Protein AF-A0A7T5R6E7-F1 (afdb_monomer_lite)

Sequence (237 aa):
MRTRTHRRRFGFSDPSAIMGFVENMILVVVVFLFAGAIAIPQVNPPPRDGIEKRQTTEPTPFYIEMRWADQLPHDLDLYITCYSLVNMQRTDPTVVFYNRKSSRWLNLLHDATGYPRSQRNVEEARVNSSVRTVPKNTVCLINTHIWSRHGGPLPVKGTVLAIANKDSPRQKTIVNLEFTIGQVGEECSLAQIVWDEKSDVLFDSVETYPNLPTQRIATVGAADNPPTCTPTKGCAS

pLDDT: mean 76.81, std 19.46, range [25.62, 97.44]

Secondary structure (DSSP, 8-state):
--------------HHHHHHHHHHHHHHHHHHHHHHHHHHHHHSPPP--------------EEEEEEE-TT---EEEEEEEEEEEETTEEEEEEEEBTTB-EETTEEEEE----TTT-SS-EEEEEE-TT-S-PPTTEEEEEEEEEEE-TT--SSEEEEEEEEESTTSTT-EEEEEEEEEE-STT-EEEEEEEEB-TTS-B-GGG-EETTSSPP---S-TTS-S-----PPP-----

Foldseek 3Di:
DDDDDDDDDPDPPDVVVVVVVVVVVVVVVVVVVVVCVVCCCVVPNPDPPPPPVPPLLQQQKKKKKKFFDFQQQWFKKKKKWKFAADVNDTHDIFIDIPVRQDGDFKGWDDGDNGPPVDRGGMTMMIGDRVDNADAAFMKMWIKMFTQDRVPGDPWTKMWMWIWTNPPDPPIDTLDTDIFIFGDHPAMAGAWMWTAHRVRDTDSVPIDGPPPDDGDDDPCPDDDDDHGDRDDDDDDDD

Radius of gyration: 35.22 Å; chains: 1; bounding box: 114×71×81 Å

Structure (mmCIF, N/CA/C/O backbone):
data_AF-A0A7T5R6E7-F1
#
_entry.id   AF-A0A7T5R6E7-F1
#
loop_
_atom_site.group_PDB
_atom_site.id
_atom_site.type_symbol
_atom_site.label_atom_id
_atom_site.label_alt_id
_atom_site.label_comp_id
_atom_site.label_asym_id
_atom_site.label_entity_id
_atom_site.label_seq_id
_atom_site.pdbx_PDB_ins_code
_atom_site.Cartn_x
_atom_site.Cartn_y
_atom_site.Cartn_z
_atom_site.occupancy
_atom_site.B_iso_or_equiv
_atom_site.auth_seq_id
_atom_site.auth_comp_id
_atom_site.auth_asym_id
_atom_site.auth_atom_id
_atom_site.pdbx_PDB_model_num
ATOM 1 N N . MET A 1 1 ? -94.275 51.326 52.547 1.00 43.16 1 MET A N 1
ATOM 2 C CA . MET A 1 1 ? -94.092 50.062 51.801 1.00 43.16 1 MET A CA 1
ATOM 3 C C . MET A 1 1 ? -92.727 50.111 51.122 1.00 43.16 1 MET A C 1
ATOM 5 O O . MET A 1 1 ? -92.543 51.037 50.353 1.00 43.16 1 MET A O 1
ATOM 9 N N . ARG A 1 2 ? -91.834 49.137 51.408 1.00 44.50 2 ARG A N 1
ATOM 10 C CA . ARG A 1 2 ? -90.575 48.804 50.681 1.00 44.50 2 ARG A CA 1
ATOM 11 C C . ARG A 1 2 ? -89.483 49.902 50.652 1.00 44.50 2 ARG A C 1
ATOM 13 O O . ARG A 1 2 ? -89.786 51.075 50.605 1.00 44.50 2 ARG A O 1
ATOM 20 N N . THR A 1 3 ? -88.181 49.641 50.741 1.00 45.88 3 THR A N 1
ATOM 21 C CA . THR A 1 3 ? -87.343 48.445 50.536 1.00 45.88 3 THR A CA 1
ATOM 22 C C . THR A 1 3 ? -86.018 48.687 51.270 1.00 45.88 3 THR A C 1
ATOM 24 O O . THR A 1 3 ? -85.365 49.693 51.004 1.00 45.88 3 THR A O 1
ATOM 27 N N . ARG A 1 4 ? -85.587 47.778 52.158 1.00 46.91 4 ARG A N 1
ATOM 28 C CA . ARG A 1 4 ? -84.219 47.780 52.703 1.00 46.91 4 ARG A CA 1
ATOM 29 C C . ARG A 1 4 ? -83.406 46.728 51.953 1.00 46.91 4 ARG A C 1
ATOM 31 O O . ARG A 1 4 ? -83.640 45.531 52.084 1.00 46.91 4 ARG A O 1
ATOM 38 N N . THR A 1 5 ? -82.502 47.202 51.111 1.00 50.72 5 THR A N 1
ATOM 39 C CA . THR A 1 5 ? -81.603 46.419 50.265 1.00 50.72 5 THR A CA 1
ATOM 40 C C . THR A 1 5 ? -80.537 45.750 51.134 1.00 50.72 5 THR A C 1
ATOM 42 O O . THR A 1 5 ? -79.636 46.414 51.642 1.00 50.72 5 THR A O 1
ATOM 45 N N . HIS A 1 6 ? -80.612 44.430 51.308 1.00 48.16 6 HIS A N 1
ATOM 46 C CA . HIS A 1 6 ? -79.510 43.658 51.885 1.00 48.16 6 HIS A CA 1
ATOM 47 C C . HIS A 1 6 ? -78.425 43.456 50.818 1.00 48.16 6 HIS A C 1
ATOM 49 O O . HIS A 1 6 ? -78.512 42.557 49.983 1.00 48.16 6 HIS A O 1
ATOM 55 N N . ARG A 1 7 ? -77.375 44.286 50.847 1.00 50.97 7 ARG A N 1
ATOM 56 C CA . ARG A 1 7 ? -76.097 43.959 50.196 1.00 50.97 7 ARG A CA 1
ATOM 57 C C . ARG A 1 7 ? -75.446 42.815 50.977 1.00 50.97 7 ARG A C 1
ATOM 59 O O . ARG A 1 7 ? -74.954 43.036 52.081 1.00 50.97 7 ARG A O 1
ATOM 66 N N . ARG A 1 8 ? -75.407 41.609 50.405 1.00 50.12 8 ARG A N 1
ATOM 67 C CA . ARG A 1 8 ? -74.469 40.568 50.850 1.00 50.12 8 ARG A CA 1
ATOM 68 C C . ARG A 1 8 ? -73.069 40.977 50.389 1.00 50.12 8 ARG A C 1
ATOM 70 O O . ARG A 1 8 ? -72.795 40.995 49.194 1.00 50.12 8 ARG A O 1
ATOM 77 N N . ARG A 1 9 ? -72.200 41.344 51.333 1.00 50.09 9 ARG A N 1
ATOM 78 C CA . ARG A 1 9 ? -70.752 41.348 51.102 1.00 50.09 9 ARG A CA 1
ATOM 79 C C . ARG A 1 9 ? -70.304 39.887 51.118 1.00 50.09 9 ARG A C 1
ATOM 81 O O . ARG A 1 9 ? -70.456 39.229 52.142 1.00 50.09 9 ARG A O 1
ATOM 88 N N . PHE A 1 10 ? -69.785 39.388 50.001 1.00 49.41 10 PHE A N 1
ATOM 89 C CA . PHE A 1 10 ? -68.977 38.172 49.996 1.00 49.41 10 PHE A CA 1
ATOM 90 C C . PHE A 1 10 ? -67.653 38.507 50.686 1.00 49.41 10 PHE A C 1
ATOM 92 O O . PHE A 1 10 ? -66.760 39.097 50.084 1.00 49.41 10 PHE A O 1
ATOM 99 N N . GLY A 1 11 ? -67.571 38.219 51.984 1.00 46.34 11 GLY A N 1
ATOM 100 C CA . GLY A 1 11 ? -66.301 38.166 52.690 1.00 46.34 11 GLY A CA 1
ATOM 101 C C . GLY A 1 11 ? -65.649 36.825 52.387 1.00 46.34 11 GLY A C 1
ATOM 102 O O . GLY A 1 11 ? -66.149 35.794 52.826 1.00 46.34 11 GLY A O 1
ATOM 103 N N . PHE A 1 12 ? -64.549 36.832 51.636 1.00 57.12 12 PHE A N 1
ATOM 104 C CA . PHE A 1 12 ? -63.561 35.760 51.716 1.00 57.12 12 PHE A CA 1
ATOM 105 C C . PHE A 1 12 ? -62.926 35.855 53.106 1.00 57.12 12 PHE A C 1
ATOM 107 O O . PHE A 1 12 ? -61.991 36.622 53.315 1.00 57.12 12 PHE A O 1
ATOM 114 N N . SER A 1 13 ? -63.499 35.162 54.084 1.00 57.16 13 SER A N 1
ATOM 115 C CA . SER A 1 13 ? -63.010 35.160 55.464 1.00 57.16 13 SER A CA 1
ATOM 116 C C . SER A 1 13 ? -62.873 33.737 55.983 1.00 57.16 13 SER A C 1
ATOM 118 O O . SER A 1 13 ? -63.359 33.428 57.067 1.00 57.16 13 SER A O 1
ATOM 120 N N . ASP A 1 14 ? -62.235 32.871 55.199 1.00 58.28 14 ASP A N 1
ATOM 121 C CA . ASP A 1 14 ? -61.739 31.602 55.717 1.00 58.28 14 ASP A CA 1
ATOM 122 C C . ASP A 1 14 ? -60.224 31.522 55.461 1.00 58.28 14 ASP A C 1
ATOM 124 O O . ASP A 1 14 ? -59.797 31.263 54.330 1.00 58.28 14 ASP A O 1
ATOM 128 N N . PRO A 1 15 ? -59.386 31.828 56.472 1.00 59.12 15 PRO A N 1
ATOM 129 C CA . PRO A 1 15 ? -57.926 31.802 56.354 1.00 59.12 15 PRO A CA 1
ATOM 130 C C . PRO A 1 15 ? -57.399 30.444 55.876 1.00 59.12 15 PRO A C 1
ATOM 132 O O . PRO A 1 15 ? -56.375 30.382 55.201 1.00 59.12 15 PRO A O 1
ATOM 135 N N . SER A 1 16 ? -58.134 29.371 56.178 1.00 60.78 16 SER A N 1
ATOM 136 C CA . SER A 1 16 ? -57.842 27.997 55.767 1.00 60.78 16 SER A CA 1
ATOM 137 C C . SER A 1 16 ? -57.928 27.799 54.245 1.00 60.78 16 SER A C 1
ATOM 139 O O . SER A 1 16 ? -57.069 27.148 53.656 1.00 60.78 16 SER A O 1
ATOM 141 N N . ALA A 1 17 ? -58.905 28.428 53.583 1.00 58.66 17 ALA A N 1
ATOM 142 C CA . ALA A 1 17 ? -59.080 28.357 52.133 1.00 58.66 17 ALA A CA 1
ATOM 143 C C . ALA A 1 17 ? -57.999 29.151 51.382 1.00 58.66 17 ALA A C 1
ATOM 145 O O . ALA A 1 17 ? -57.539 28.732 50.320 1.00 58.66 17 ALA A O 1
ATOM 146 N N . ILE A 1 18 ? -57.561 30.279 51.952 1.00 64.38 18 ILE A N 1
ATOM 147 C CA . ILE A 1 18 ? -56.435 31.060 51.421 1.00 64.38 18 ILE A CA 1
ATOM 148 C C . ILE A 1 18 ? -55.136 30.263 51.578 1.00 64.38 18 ILE A C 1
ATOM 150 O O . ILE A 1 18 ? -54.355 30.180 50.634 1.00 64.38 18 ILE A O 1
ATOM 154 N N . MET A 1 19 ? -54.932 29.628 52.735 1.00 65.75 19 MET A N 1
ATOM 155 C CA . MET A 1 19 ? -53.746 28.816 53.009 1.00 65.75 19 MET A CA 1
ATOM 156 C C . MET A 1 19 ? -53.669 27.595 52.077 1.00 65.75 19 MET A C 1
ATOM 158 O O . MET A 1 19 ? -52.642 27.402 51.435 1.00 65.75 19 MET A O 1
ATOM 162 N N . GLY A 1 20 ? -54.774 26.871 51.866 1.00 68.88 20 GLY A N 1
ATOM 163 C CA . GLY A 1 20 ? -54.820 25.744 50.923 1.00 68.88 20 GLY A CA 1
ATOM 164 C C . GLY A 1 20 ? -54.648 26.146 49.449 1.00 68.88 20 GLY A C 1
ATOM 165 O O . GLY A 1 20 ? -54.076 25.395 48.658 1.00 68.88 20 GLY A O 1
ATOM 166 N N . PHE A 1 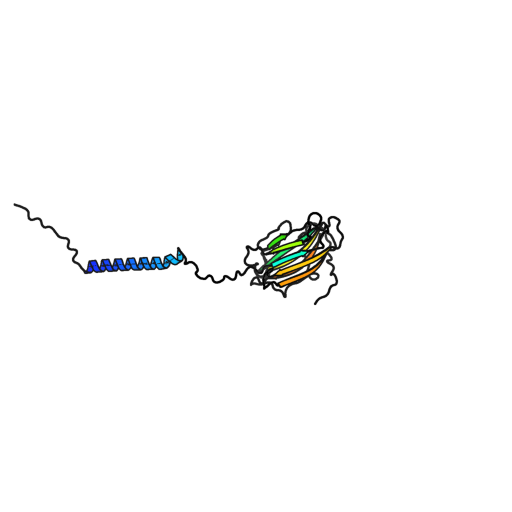21 ? -55.096 27.341 49.049 1.00 74.00 21 PHE A N 1
ATOM 167 C CA . PHE A 1 21 ? -54.818 27.869 47.708 1.00 74.00 21 PHE A CA 1
ATOM 168 C C . PHE A 1 21 ? -53.331 28.201 47.529 1.00 74.00 21 PHE A C 1
ATOM 170 O O . PHE A 1 21 ? -52.739 27.856 46.506 1.00 74.00 21 PHE A O 1
ATOM 177 N N . VAL A 1 22 ? -52.714 28.829 48.534 1.00 71.44 22 VAL A N 1
ATOM 178 C CA . VAL A 1 22 ? -51.286 29.172 48.521 1.00 71.44 22 VAL A CA 1
ATOM 179 C C . VAL A 1 22 ? -50.416 27.913 48.518 1.00 71.44 22 VAL A C 1
ATOM 181 O O . VAL A 1 22 ? -49.486 27.835 47.721 1.00 71.44 22 VAL A O 1
ATOM 184 N N . GLU A 1 23 ? -50.742 26.900 49.322 1.00 72.12 23 GLU A N 1
ATOM 185 C CA . GLU A 1 23 ? -50.028 25.613 49.344 1.00 72.12 23 GLU A CA 1
ATOM 186 C C . GLU A 1 23 ? -50.090 24.891 47.993 1.00 72.12 23 GLU A C 1
ATOM 188 O O . GLU A 1 23 ? -49.062 24.441 47.485 1.00 72.12 23 GLU A O 1
ATOM 193 N N . ASN A 1 24 ? -51.266 24.850 47.358 1.00 74.19 24 ASN A N 1
ATOM 194 C CA . ASN A 1 24 ? -51.416 24.262 46.025 1.00 74.19 24 ASN A CA 1
ATOM 195 C C . ASN A 1 24 ? -50.629 25.034 44.958 1.00 74.19 24 ASN A C 1
ATOM 197 O O . ASN A 1 24 ? -50.015 24.423 44.085 1.00 74.19 24 ASN A O 1
ATOM 201 N N . MET A 1 25 ? -50.602 26.367 45.032 1.00 76.50 25 MET A N 1
ATOM 202 C CA . MET A 1 25 ? -49.814 27.183 44.105 1.00 76.50 25 MET A CA 1
ATOM 203 C C . MET A 1 25 ? -48.312 26.970 44.296 1.00 76.50 25 MET A C 1
ATOM 205 O O . MET A 1 25 ? -47.593 26.817 43.311 1.00 76.50 25 MET A O 1
ATOM 209 N N . ILE A 1 26 ? -47.839 26.884 45.542 1.00 79.44 26 ILE A N 1
ATOM 210 C CA . ILE A 1 26 ? -46.437 26.567 45.841 1.00 79.44 26 ILE A CA 1
ATOM 211 C C . ILE A 1 26 ? -46.084 25.183 45.293 1.00 79.44 26 ILE A C 1
ATOM 213 O O . ILE A 1 26 ? -45.059 25.042 44.630 1.00 79.44 26 ILE A O 1
ATOM 217 N N . LEU A 1 27 ? -46.943 24.181 45.493 1.00 81.62 27 LEU A N 1
ATOM 218 C CA . LEU A 1 27 ? -46.707 22.829 44.990 1.00 81.62 27 LEU A CA 1
ATOM 219 C C . LEU A 1 27 ? -46.612 22.798 43.458 1.00 81.62 27 LEU A C 1
ATOM 221 O O . LEU A 1 27 ? -45.679 22.210 42.914 1.00 81.62 27 LEU A O 1
ATOM 225 N N . VAL A 1 28 ? -47.526 23.474 42.756 1.00 81.94 28 VAL A N 1
ATOM 226 C CA . VAL A 1 28 ? -47.507 23.565 41.287 1.00 81.94 28 VAL A CA 1
ATOM 227 C C . VAL A 1 28 ? -46.243 24.266 40.790 1.00 81.94 28 VAL A C 1
ATOM 229 O O . VAL A 1 28 ? -45.613 23.784 39.850 1.00 81.94 28 VAL A O 1
ATOM 232 N N . VAL A 1 29 ? -45.833 25.364 41.433 1.00 82.81 29 VAL A N 1
ATOM 233 C CA . VAL A 1 29 ? -44.604 26.090 41.077 1.00 82.81 29 VAL A CA 1
ATOM 234 C C . VAL A 1 29 ? -43.370 25.219 41.303 1.00 82.81 29 VAL A C 1
ATOM 236 O O . VAL A 1 29 ? -42.507 25.155 40.431 1.00 82.81 29 VAL A O 1
ATOM 239 N N . VAL A 1 30 ? -43.296 24.501 42.426 1.00 84.69 30 VAL A N 1
ATOM 240 C CA . VAL A 1 30 ? -42.189 23.582 42.724 1.00 84.69 30 VAL A CA 1
ATOM 241 C C . VAL A 1 30 ? -42.119 22.474 41.675 1.00 84.69 30 VAL A C 1
ATOM 243 O O . VAL A 1 30 ? -41.052 22.245 41.113 1.00 84.69 30 VAL A O 1
ATOM 246 N N . VAL A 1 31 ? -43.244 21.840 41.333 1.00 82.31 31 VAL A N 1
ATOM 247 C CA . VAL A 1 31 ? -43.290 20.803 40.289 1.00 82.31 31 VAL A CA 1
ATOM 248 C C . VAL A 1 31 ? -42.847 21.355 38.930 1.00 82.31 31 VAL A C 1
ATOM 250 O O . VAL A 1 31 ? -42.069 20.700 38.238 1.00 82.31 31 VAL A O 1
ATOM 253 N N . PHE A 1 32 ? -43.266 22.569 38.563 1.00 79.50 32 PHE A N 1
ATOM 254 C CA . PHE A 1 32 ? -42.827 23.217 37.323 1.00 79.50 32 PHE A CA 1
ATOM 255 C C . PHE A 1 32 ? -41.324 23.520 37.309 1.00 79.50 32 PHE A C 1
ATOM 257 O O . PHE A 1 32 ? -40.663 23.283 36.298 1.00 79.50 32 PHE A O 1
ATOM 264 N N . LEU A 1 33 ? -40.767 24.002 38.424 1.00 80.19 33 LEU A N 1
ATOM 265 C CA . LEU A 1 33 ? -39.332 24.264 38.555 1.00 80.19 33 LEU A CA 1
ATOM 266 C C . LEU A 1 33 ? -38.512 22.970 38.487 1.00 80.19 33 LEU A C 1
ATOM 268 O O . LEU A 1 33 ? -37.492 22.936 37.800 1.00 80.19 33 LEU A O 1
ATOM 272 N N . PHE A 1 34 ? -38.977 21.891 39.126 1.00 79.44 34 PHE A N 1
ATOM 273 C CA . PHE A 1 34 ? -38.340 20.574 39.038 1.00 79.44 34 PHE A CA 1
ATOM 274 C C . PHE A 1 34 ? -38.412 19.993 37.622 1.00 79.44 34 PHE A C 1
ATOM 276 O O . PHE A 1 34 ? -37.399 19.524 37.104 1.00 79.44 34 PHE A O 1
ATOM 283 N N . ALA A 1 35 ? -39.570 20.067 36.961 1.00 75.12 35 ALA A N 1
ATOM 284 C CA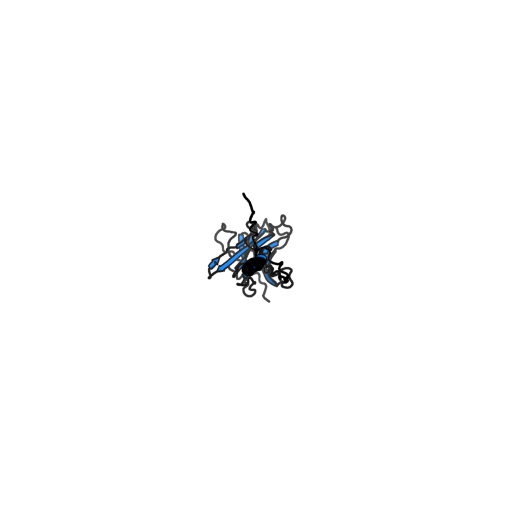 . ALA A 1 35 ? -39.724 19.609 35.582 1.00 75.12 35 ALA A CA 1
ATOM 285 C C . ALA A 1 35 ? -38.819 20.397 34.621 1.00 75.12 35 ALA A C 1
ATOM 287 O O . ALA A 1 35 ? -38.160 19.802 33.769 1.00 75.12 35 ALA A O 1
ATOM 288 N N . GLY A 1 36 ? -38.718 21.718 34.801 1.00 70.81 36 GLY A N 1
ATOM 289 C CA . GLY A 1 36 ? -37.795 22.569 34.052 1.00 70.81 36 GLY A CA 1
ATOM 290 C C . GLY A 1 36 ? -36.331 22.199 34.294 1.00 70.81 36 GLY A C 1
ATOM 291 O O . GLY A 1 36 ? -35.587 22.006 33.337 1.00 70.81 36 GLY A O 1
ATOM 292 N N . ALA A 1 37 ? -35.920 22.021 35.551 1.00 71.69 37 ALA A N 1
ATOM 293 C CA . ALA A 1 37 ? -34.549 21.642 35.898 1.00 71.69 37 ALA A CA 1
ATOM 294 C C . ALA A 1 37 ? -34.131 20.283 35.305 1.00 71.69 37 ALA A C 1
ATOM 296 O O . ALA A 1 37 ? -32.974 20.112 34.928 1.00 71.69 37 ALA A O 1
ATOM 297 N N . ILE A 1 38 ? -35.067 19.335 35.180 1.00 72.56 38 ILE A N 1
ATOM 298 C CA . ILE A 1 38 ? -34.826 18.025 34.555 1.00 72.56 38 ILE A CA 1
ATOM 299 C C . ILE A 1 38 ? -34.834 18.123 33.020 1.00 72.56 38 ILE A C 1
ATOM 301 O O . ILE A 1 38 ? -34.050 17.444 32.356 1.00 72.56 38 ILE A O 1
ATOM 305 N N . ALA A 1 39 ? -35.695 18.964 32.441 1.00 67.44 39 ALA A N 1
ATOM 306 C CA . ALA A 1 39 ? -35.845 19.092 30.992 1.00 67.44 39 ALA A CA 1
ATOM 307 C C . ALA A 1 39 ? -34.756 19.960 30.334 1.00 67.44 39 ALA A C 1
ATOM 309 O O . ALA A 1 39 ? -34.336 19.664 29.215 1.00 67.44 39 ALA A O 1
ATOM 310 N N . ILE A 1 40 ? -34.266 21.009 31.008 1.00 63.88 40 ILE A N 1
ATOM 311 C CA . ILE A 1 40 ? -33.276 21.949 30.451 1.00 63.88 40 ILE A CA 1
ATOM 312 C C . ILE 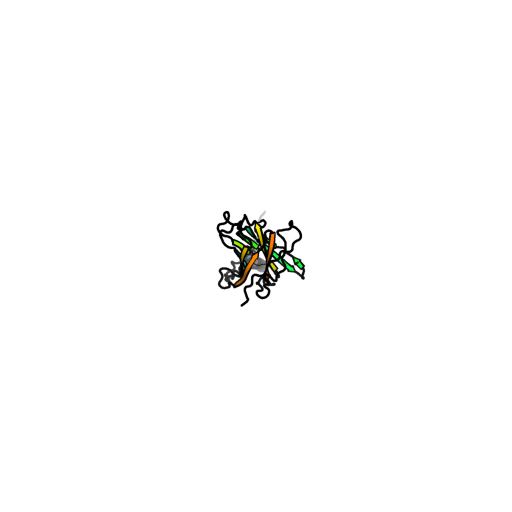A 1 40 ? -31.998 21.236 29.962 1.00 63.88 40 ILE A C 1
ATOM 314 O O . ILE A 1 40 ? -31.621 21.482 28.818 1.00 63.88 40 ILE A O 1
ATOM 318 N N . PRO A 1 41 ? -31.371 20.304 30.709 1.00 61.28 41 PRO A N 1
ATOM 319 C CA . PRO A 1 41 ? -30.191 19.576 30.233 1.00 61.28 41 PRO A CA 1
ATOM 320 C C . PRO A 1 41 ? -30.448 18.674 29.017 1.00 61.28 41 PRO A C 1
ATOM 322 O O . PRO A 1 41 ? -29.496 18.266 28.356 1.00 61.28 41 PRO A O 1
ATOM 325 N N . GLN A 1 42 ? -31.709 18.323 28.733 1.00 64.06 42 GLN A N 1
ATOM 326 C CA . GLN A 1 42 ? -32.073 17.493 27.580 1.00 64.06 42 GLN A CA 1
ATOM 327 C C . GLN A 1 42 ? -32.395 18.321 26.335 1.00 64.06 42 GLN A C 1
ATOM 329 O O . GLN A 1 42 ? -32.088 17.895 25.225 1.00 64.06 42 GLN A O 1
ATOM 334 N N . VAL A 1 43 ? -32.993 19.502 26.514 1.00 65.62 43 VAL A N 1
ATOM 335 C CA . VAL A 1 43 ? -33.359 20.405 25.410 1.00 65.62 43 VAL A CA 1
ATOM 336 C C . VAL A 1 43 ? -32.193 21.319 25.022 1.00 65.62 43 VAL A C 1
ATOM 338 O O . VAL A 1 43 ? -32.017 21.629 23.847 1.00 65.62 43 VAL A O 1
ATOM 341 N N . ASN A 1 44 ? -31.377 21.724 25.996 1.00 49.59 44 ASN A N 1
ATOM 342 C CA . ASN A 1 44 ? -30.175 22.524 25.800 1.00 49.59 44 ASN A CA 1
ATOM 343 C C . ASN A 1 44 ? -29.049 21.937 26.664 1.00 49.59 44 ASN A C 1
ATOM 345 O O . ASN A 1 44 ? -28.798 22.434 27.768 1.00 49.59 44 ASN A O 1
ATOM 349 N N . PRO A 1 45 ? -28.419 20.830 26.222 1.00 56.69 45 PRO A N 1
ATOM 350 C CA . PRO A 1 45 ? -27.305 20.257 26.958 1.00 56.69 45 PRO A CA 1
ATOM 351 C C . PRO A 1 45 ? -26.264 21.357 27.189 1.00 56.69 45 PRO A C 1
ATOM 353 O O . PRO A 1 45 ? -25.953 22.087 26.242 1.00 56.69 45 PRO A O 1
ATOM 356 N N . PRO A 1 46 ? -25.745 21.516 28.422 1.00 50.25 46 PRO A N 1
ATOM 357 C CA . PRO A 1 46 ? -24.725 22.517 28.681 1.00 50.25 46 PRO A CA 1
ATOM 358 C C . PRO A 1 46 ? -23.587 22.323 27.671 1.00 50.25 46 PRO A C 1
ATOM 360 O O . PRO A 1 46 ? -23.274 21.168 27.331 1.00 50.25 46 PRO A O 1
ATOM 363 N N . PRO A 1 47 ? -22.968 23.412 27.172 1.00 50.16 47 PRO A N 1
ATOM 364 C CA . PRO A 1 47 ? -21.713 23.295 26.454 1.00 50.16 47 PRO A CA 1
ATOM 365 C C . PRO A 1 47 ? -20.827 22.388 27.294 1.00 50.16 47 PRO A C 1
ATOM 367 O O . PRO A 1 47 ? -20.713 22.572 28.506 1.00 50.16 47 PRO A O 1
ATOM 370 N N . ARG A 1 48 ? -20.296 21.323 26.691 1.00 51.28 48 ARG A N 1
ATOM 371 C CA . ARG A 1 48 ? -19.341 20.479 27.395 1.00 51.28 48 ARG A CA 1
ATOM 372 C C . ARG A 1 48 ? -18.128 21.361 27.676 1.00 51.28 48 ARG A C 1
ATOM 374 O O . ARG A 1 48 ? -17.223 21.416 26.853 1.00 51.28 48 ARG A O 1
ATOM 381 N N . ASP A 1 49 ? -18.088 21.992 28.846 1.00 48.03 49 ASP A N 1
ATOM 382 C CA . ASP A 1 49 ? -16.929 22.705 29.401 1.00 48.03 49 ASP A CA 1
ATOM 383 C C . ASP A 1 49 ? -15.863 21.710 29.888 1.00 48.03 49 ASP A C 1
ATOM 385 O O . ASP A 1 49 ? -15.187 21.870 30.898 1.00 48.03 49 ASP A O 1
ATOM 389 N N . GLY A 1 50 ? -15.715 20.644 29.114 1.00 41.22 50 GLY A N 1
ATOM 390 C CA . GLY A 1 50 ? -14.542 19.826 29.009 1.00 41.22 50 GLY A CA 1
ATOM 391 C C . GLY A 1 50 ? -14.118 19.918 27.556 1.00 41.22 50 GLY A C 1
ATOM 392 O O . GLY A 1 50 ? -14.362 19.001 26.771 1.00 41.22 50 GLY A O 1
ATOM 393 N N . ILE A 1 51 ? -13.358 20.964 27.228 1.00 41.38 51 ILE A N 1
ATOM 394 C CA . ILE A 1 51 ? -12.167 20.740 26.410 1.00 41.38 51 ILE A CA 1
ATOM 395 C C . ILE A 1 51 ? -11.241 19.870 27.279 1.00 41.38 51 ILE A C 1
ATOM 397 O O . ILE A 1 51 ? -10.151 20.264 27.684 1.00 41.38 51 ILE A O 1
ATOM 401 N N . GLU A 1 52 ? -11.658 18.626 27.549 1.00 40.97 52 GLU A N 1
ATOM 402 C CA . GLU A 1 52 ? -10.713 17.550 27.382 1.00 40.97 52 GLU A CA 1
ATOM 403 C C . GLU A 1 52 ? -10.120 17.852 26.018 1.00 40.97 52 GLU A C 1
ATOM 405 O O . GLU A 1 52 ? -10.846 17.982 25.023 1.00 40.97 52 GLU A O 1
ATOM 410 N N . LYS A 1 53 ? -8.804 18.044 25.970 1.00 38.25 53 LYS A N 1
ATOM 411 C CA . LYS A 1 53 ? -8.078 17.681 24.771 1.00 38.25 53 LYS A CA 1
ATOM 412 C C . LYS A 1 53 ? -8.599 16.286 24.448 1.00 38.25 53 LYS A C 1
ATOM 414 O O . LYS A 1 53 ? -8.117 15.310 25.016 1.00 38.25 53 LYS A O 1
ATOM 419 N N . ARG A 1 54 ? -9.620 16.191 23.587 1.00 33.66 54 ARG A N 1
ATOM 420 C CA . ARG A 1 54 ? -9.827 15.031 22.752 1.00 33.66 54 ARG A CA 1
ATOM 421 C C . ARG A 1 54 ? -8.466 14.937 22.113 1.00 33.66 54 ARG A C 1
ATOM 423 O O . ARG A 1 54 ? -8.152 15.716 21.218 1.00 33.66 54 ARG A O 1
ATOM 430 N N . GLN A 1 55 ? -7.617 14.080 22.673 1.00 37.12 55 GLN A N 1
ATOM 431 C CA . GLN A 1 55 ? -6.605 13.444 21.878 1.00 37.12 55 GLN A CA 1
ATOM 432 C C . GLN A 1 55 ? -7.433 12.935 20.719 1.00 37.12 55 GLN A C 1
ATOM 434 O O . GLN A 1 55 ? -8.295 12.072 20.886 1.00 37.12 55 GLN A O 1
ATOM 439 N N . THR A 1 56 ? -7.329 13.638 19.600 1.00 33.53 56 THR A N 1
ATOM 440 C CA . THR A 1 56 ? -7.723 13.130 18.314 1.00 33.53 56 THR A CA 1
ATOM 441 C C . THR A 1 56 ? -6.952 11.828 18.251 1.00 33.53 56 THR A C 1
ATOM 443 O O . THR A 1 56 ? -5.752 11.807 17.998 1.00 33.53 56 THR A O 1
ATOM 446 N N . THR A 1 57 ? -7.600 10.734 18.642 1.00 41.06 57 THR A N 1
ATOM 447 C CA . THR A 1 57 ? -7.181 9.411 18.232 1.00 41.06 57 THR A CA 1
ATOM 448 C C . THR A 1 57 ? -7.506 9.425 16.751 1.00 41.06 57 THR A C 1
ATOM 450 O O . THR A 1 57 ? -8.600 9.061 16.323 1.00 41.06 57 THR A O 1
ATOM 453 N N . GLU A 1 58 ? -6.625 10.074 15.991 1.00 45.09 58 GLU A N 1
ATOM 454 C CA . GLU A 1 58 ? -6.579 9.915 14.555 1.00 45.09 58 GLU A CA 1
ATOM 455 C C . GLU A 1 58 ? -6.422 8.408 14.329 1.00 45.09 58 GLU A C 1
ATOM 457 O O . GLU A 1 58 ? -5.708 7.760 15.109 1.00 45.09 58 GLU A O 1
ATOM 462 N N . PRO A 1 59 ? -7.133 7.821 13.350 1.00 48.41 59 PRO A N 1
ATOM 463 C CA . PRO A 1 59 ? -6.891 6.420 13.001 1.00 48.41 59 PRO A CA 1
ATOM 464 C C . PRO A 1 59 ? -5.390 6.260 12.816 1.00 48.41 59 PRO A C 1
ATOM 466 O O . PRO A 1 59 ? -4.827 7.173 12.224 1.00 48.41 59 PRO A O 1
ATOM 469 N N . THR A 1 60 ? -4.756 5.170 13.266 1.00 55.34 60 THR A N 1
ATOM 470 C CA . THR A 1 60 ? -3.325 4.925 13.007 1.00 55.34 60 THR A CA 1
ATOM 471 C C . THR A 1 60 ? -3.059 5.208 11.524 1.00 55.34 60 THR A C 1
ATOM 473 O O . THR A 1 60 ? -3.492 4.406 10.690 1.00 55.34 60 THR A O 1
ATOM 476 N N . PRO A 1 61 ? -2.458 6.365 11.161 1.00 66.31 61 PRO A N 1
ATOM 477 C CA . PRO A 1 61 ? -2.376 6.817 9.783 1.00 66.31 61 PRO A CA 1
ATOM 478 C C . PRO A 1 61 ? -1.523 5.821 9.028 1.00 66.31 61 PRO A C 1
ATOM 480 O O . PRO A 1 61 ? -0.306 5.797 9.190 1.00 66.31 61 PRO A O 1
ATOM 483 N N . PHE A 1 62 ? -2.167 4.940 8.279 1.00 85.19 62 PHE A N 1
ATOM 484 C CA . PHE A 1 62 ? -1.476 3.923 7.523 1.00 85.19 62 PHE A CA 1
ATOM 485 C C . PHE A 1 62 ? -1.324 4.416 6.092 1.00 85.19 62 PHE A C 1
ATOM 487 O O . PHE A 1 62 ? -2.312 4.746 5.429 1.00 85.19 62 PHE A O 1
ATOM 494 N N . TYR A 1 63 ? -0.070 4.526 5.671 1.00 91.50 63 TYR A N 1
ATOM 495 C CA . TYR A 1 63 ? 0.353 5.043 4.381 1.00 91.50 63 TYR A CA 1
ATOM 496 C C . TYR A 1 63 ? 1.203 3.994 3.681 1.00 91.50 63 TYR A C 1
ATOM 498 O O . TYR A 1 63 ? 2.103 3.427 4.300 1.00 91.50 63 TYR A O 1
ATOM 506 N N . ILE A 1 64 ? 0.921 3.760 2.406 1.00 95.38 64 ILE A N 1
ATOM 507 C CA . ILE A 1 64 ? 1.700 2.894 1.531 1.00 95.38 64 ILE A CA 1
ATOM 508 C C . ILE A 1 64 ? 2.202 3.734 0.372 1.00 95.38 64 ILE A C 1
ATOM 510 O O . ILE A 1 64 ? 1.431 4.467 -0.244 1.00 95.38 64 ILE A O 1
ATOM 514 N N . GLU A 1 65 ? 3.473 3.563 0.058 1.00 96.31 65 GLU A N 1
ATOM 515 C CA . GLU A 1 65 ? 4.119 4.108 -1.122 1.00 96.31 65 GLU A CA 1
ATOM 516 C C . GLU A 1 65 ? 4.836 2.968 -1.834 1.00 96.31 65 GLU A C 1
ATOM 518 O O . GLU A 1 65 ? 5.634 2.249 -1.231 1.00 96.31 65 GLU A O 1
ATOM 523 N N . MET A 1 66 ? 4.545 2.786 -3.114 1.00 97.44 66 MET A N 1
ATOM 524 C CA . MET A 1 66 ? 5.284 1.880 -3.979 1.00 97.44 66 MET A CA 1
ATOM 525 C C . MET A 1 66 ? 5.992 2.710 -5.037 1.00 97.44 66 MET A C 1
ATOM 527 O O . MET A 1 66 ? 5.367 3.539 -5.686 1.00 97.44 66 MET A O 1
ATOM 531 N N . ARG A 1 67 ? 7.294 2.500 -5.218 1.00 96.94 67 ARG A N 1
ATOM 532 C CA . ARG A 1 67 ? 8.110 3.245 -6.183 1.00 96.94 67 ARG A CA 1
ATOM 533 C C . ARG A 1 67 ? 8.913 2.316 -7.064 1.00 96.94 67 ARG A C 1
ATOM 535 O O . ARG A 1 67 ? 9.364 1.264 -6.623 1.00 96.94 67 ARG A O 1
ATOM 542 N N . TRP A 1 68 ? 9.148 2.750 -8.291 1.00 96.00 68 TRP A N 1
ATOM 543 C CA . TRP A 1 68 ? 10.147 2.177 -9.187 1.00 96.00 68 TRP A CA 1
ATOM 544 C C . TRP A 1 68 ? 10.971 3.306 -9.799 1.00 96.00 68 TRP A C 1
ATOM 546 O O . TRP A 1 68 ? 10.701 4.485 -9.566 1.00 96.00 68 TRP A O 1
ATOM 556 N N . ALA A 1 69 ? 12.032 2.958 -10.529 1.00 94.25 69 ALA A N 1
ATOM 557 C CA . ALA A 1 69 ? 12.918 3.968 -11.094 1.00 94.25 69 ALA A CA 1
ATOM 558 C C . ALA A 1 69 ? 12.134 4.957 -11.972 1.00 94.25 69 ALA A C 1
ATOM 560 O O . ALA A 1 69 ? 11.407 4.550 -12.884 1.00 94.25 69 ALA A O 1
ATOM 561 N N . ASP A 1 70 ? 12.290 6.250 -11.681 1.00 91.38 70 ASP A N 1
ATOM 562 C CA . ASP A 1 70 ? 11.673 7.335 -12.442 1.00 91.38 70 ASP A CA 1
ATOM 563 C C . ASP A 1 70 ? 12.121 7.285 -13.913 1.00 91.38 70 ASP A C 1
ATOM 565 O O . ASP A 1 70 ? 13.152 6.700 -14.250 1.00 91.38 70 ASP A O 1
ATOM 569 N N . GLN A 1 71 ? 11.331 7.890 -14.804 1.00 88.56 71 GLN A N 1
ATOM 570 C CA . GLN A 1 71 ? 11.549 7.892 -16.263 1.00 88.56 71 GLN A CA 1
ATOM 571 C C . GLN A 1 71 ? 11.441 6.522 -16.949 1.00 88.56 71 GLN A C 1
ATOM 573 O O . GLN A 1 71 ? 11.475 6.450 -18.178 1.00 88.56 71 GLN A O 1
ATOM 578 N N . LEU A 1 72 ? 11.257 5.432 -16.200 1.00 93.12 72 LEU A N 1
ATOM 579 C CA . LEU A 1 72 ? 10.874 4.168 -16.806 1.00 93.12 72 LEU A CA 1
ATOM 580 C C . LEU A 1 72 ? 9.432 4.243 -17.325 1.00 93.12 72 LEU A C 1
ATOM 582 O O . LEU A 1 72 ? 8.565 4.805 -16.650 1.00 93.12 72 LEU A O 1
ATOM 586 N N . PRO A 1 73 ? 9.142 3.640 -18.488 1.00 94.44 73 PRO A N 1
ATOM 587 C CA . PRO A 1 73 ? 7.820 3.709 -19.093 1.00 94.44 73 PRO A CA 1
ATOM 588 C C . PRO A 1 73 ? 6.853 2.665 -18.512 1.00 94.44 73 PRO A C 1
ATOM 590 O O . PRO A 1 73 ? 5.779 2.465 -19.053 1.00 94.44 73 PRO A O 1
ATOM 593 N N . HIS A 1 74 ? 7.220 1.957 -17.444 1.00 94.62 74 HIS A N 1
ATOM 594 C CA . HIS A 1 74 ? 6.372 0.912 -16.878 1.00 94.62 74 HIS A CA 1
ATOM 595 C C . HIS A 1 74 ? 5.184 1.498 -16.114 1.00 94.62 74 HIS A C 1
ATOM 597 O O . HIS A 1 74 ? 5.362 2.412 -15.313 1.00 94.62 74 HIS A O 1
ATOM 603 N N . ASP A 1 75 ? 4.022 0.908 -16.358 1.00 93.44 75 ASP A N 1
ATOM 604 C CA . ASP A 1 75 ? 2.761 1.101 -15.654 1.00 93.44 75 ASP A CA 1
ATOM 605 C C . ASP A 1 75 ? 2.628 -0.036 -14.629 1.00 93.44 75 ASP A C 1
ATOM 607 O O . ASP A 1 75 ? 2.316 -1.183 -14.987 1.00 93.44 75 ASP A O 1
ATOM 611 N N . LEU A 1 76 ? 3.039 0.250 -13.390 1.00 94.50 76 LEU A N 1
ATOM 612 C CA . LEU A 1 76 ? 2.949 -0.677 -12.263 1.00 94.50 76 LEU A CA 1
ATOM 613 C C . LEU A 1 76 ? 1.775 -0.255 -11.396 1.00 94.50 76 LEU A C 1
ATOM 615 O O . LEU A 1 76 ? 1.816 0.810 -10.792 1.00 94.50 76 LEU A O 1
ATOM 619 N N . ASP A 1 77 ? 0.803 -1.144 -11.249 1.00 94.75 77 ASP A N 1
ATOM 620 C CA . ASP A 1 77 ? -0.347 -0.887 -10.397 1.00 94.75 77 ASP A CA 1
ATOM 621 C C . ASP A 1 77 ? -0.074 -1.361 -8.970 1.00 94.75 77 ASP A C 1
ATOM 623 O O . ASP A 1 77 ? 0.417 -2.474 -8.738 1.00 94.75 77 ASP A O 1
ATOM 627 N N . LEU A 1 78 ? -0.478 -0.540 -8.005 1.00 95.31 78 LEU A N 1
ATOM 628 C CA . LEU A 1 78 ? -0.675 -0.941 -6.619 1.00 95.31 78 LEU A CA 1
ATOM 629 C C . LEU A 1 78 ? -2.135 -1.358 -6.429 1.00 95.31 78 LEU A C 1
ATOM 631 O O . LEU A 1 78 ? -3.063 -0.595 -6.711 1.00 95.31 78 LEU A O 1
ATOM 635 N N . TYR A 1 79 ? -2.358 -2.544 -5.868 1.00 94.56 79 TYR A N 1
ATOM 636 C CA . TYR A 1 79 ? -3.685 -2.933 -5.402 1.00 94.56 79 TYR A CA 1
ATOM 637 C C . TYR A 1 79 ? -3.628 -3.534 -4.005 1.00 94.56 79 TYR A C 1
ATOM 639 O O . TYR A 1 79 ? -2.745 -4.319 -3.657 1.00 94.56 79 TYR A O 1
ATOM 647 N N . ILE A 1 80 ? -4.594 -3.148 -3.176 1.00 94.75 80 ILE A N 1
ATOM 648 C CA . ILE A 1 80 ? -4.652 -3.562 -1.777 1.00 94.75 80 ILE A CA 1
ATOM 649 C C . ILE A 1 80 ? -5.982 -4.238 -1.531 1.00 94.75 80 ILE A C 1
ATOM 651 O O . ILE A 1 80 ? -7.045 -3.705 -1.866 1.00 94.75 80 ILE A O 1
ATOM 655 N N . THR A 1 81 ? -5.915 -5.402 -0.900 1.00 93.62 81 THR A N 1
ATOM 656 C CA . THR A 1 81 ? -7.092 -6.161 -0.502 1.00 93.62 81 THR A CA 1
ATOM 657 C C . THR A 1 81 ? -7.096 -6.404 0.975 1.00 93.62 81 THR A C 1
ATOM 659 O O . THR A 1 81 ? -6.167 -7.000 1.508 1.00 93.62 81 THR A O 1
ATOM 662 N N . CYS A 1 82 ? -8.176 -5.993 1.616 1.00 93.00 82 CYS A N 1
ATOM 663 C CA . CYS A 1 82 ? -8.383 -6.192 3.028 1.00 93.00 82 CYS A CA 1
ATOM 664 C C . CYS A 1 82 ? -9.677 -6.949 3.297 1.00 93.00 82 CYS A C 1
ATOM 666 O O . CYS A 1 82 ? -10.660 -6.827 2.562 1.00 93.00 82 CYS A O 1
ATOM 668 N N . TYR A 1 83 ? -9.684 -7.696 4.389 1.00 93.38 83 TYR A N 1
ATOM 669 C CA . TYR A 1 83 ? -10.868 -8.325 4.957 1.00 93.38 83 TYR A CA 1
ATOM 670 C C . TYR A 1 83 ? -10.752 -8.323 6.478 1.00 93.38 83 TYR A C 1
ATOM 672 O O . TYR A 1 83 ? -9.648 -8.341 7.021 1.00 93.38 83 TYR A O 1
ATOM 680 N N . SER A 1 84 ? -11.885 -8.329 7.166 1.00 92.31 84 SER A N 1
ATOM 681 C CA . SER A 1 84 ? -11.933 -8.526 8.614 1.00 92.31 84 SER A CA 1
ATOM 682 C C . SER A 1 84 ? -12.190 -9.992 8.935 1.00 92.31 84 SER A C 1
ATOM 684 O O . SER A 1 84 ? -12.829 -10.704 8.158 1.00 92.31 84 SER A O 1
ATOM 686 N N . LEU A 1 85 ? -11.679 -10.459 10.070 1.00 89.50 85 LEU A N 1
ATOM 687 C CA . LEU A 1 85 ? -11.972 -11.789 10.593 1.00 89.50 85 LEU A CA 1
ATOM 688 C C . LEU A 1 85 ? -12.983 -11.684 11.736 1.00 89.50 85 LEU A C 1
ATOM 690 O O . LEU A 1 85 ? -12.671 -11.192 12.821 1.00 89.50 85 LEU A O 1
ATOM 694 N N . VAL A 1 86 ? -14.194 -12.185 11.495 1.00 89.75 86 VAL A N 1
ATOM 695 C CA . VAL A 1 86 ? -15.254 -12.305 12.505 1.00 89.75 86 VAL A CA 1
ATOM 696 C C . VAL A 1 86 ? -15.607 -13.779 12.629 1.00 89.75 86 VAL A C 1
ATOM 698 O O . VAL A 1 86 ? -16.024 -14.398 11.654 1.00 89.75 86 VAL A O 1
ATOM 701 N N . ASN A 1 87 ? -15.407 -14.366 13.813 1.00 87.81 87 ASN A N 1
ATOM 702 C CA . ASN A 1 87 ? -15.615 -15.802 14.052 1.00 87.81 87 ASN A CA 1
ATOM 703 C C . ASN A 1 87 ? -14.895 -16.692 13.018 1.00 87.81 87 ASN A C 1
ATOM 705 O O . ASN A 1 87 ? -15.478 -17.632 12.485 1.00 87.81 87 ASN A O 1
ATOM 709 N N . MET A 1 88 ? -13.635 -16.362 12.703 1.00 82.25 88 MET A N 1
ATOM 710 C CA . MET A 1 88 ? -12.806 -17.047 11.695 1.00 82.25 88 MET A CA 1
ATOM 711 C C . MET A 1 88 ? -13.333 -16.976 10.250 1.00 82.25 88 MET A C 1
ATOM 713 O O . MET A 1 88 ? -12.794 -17.640 9.367 1.00 82.25 88 MET A O 1
ATOM 717 N N . GLN A 1 89 ? -14.349 -16.156 9.975 1.00 87.50 89 GLN A N 1
ATOM 718 C CA . GLN A 1 89 ? -14.854 -15.918 8.627 1.00 87.50 89 GLN A CA 1
ATOM 719 C C . GLN A 1 89 ? -14.365 -14.574 8.095 1.00 87.50 89 GLN A C 1
ATOM 721 O O . GLN A 1 89 ? -14.330 -13.579 8.821 1.00 87.50 89 GLN A O 1
ATOM 726 N N . ARG A 1 90 ? -14.001 -14.551 6.807 1.00 90.44 90 ARG A N 1
ATOM 727 C CA . ARG A 1 90 ? -13.643 -13.320 6.096 1.00 90.44 90 ARG A CA 1
ATOM 728 C C . ARG A 1 90 ? -14.905 -12.500 5.842 1.00 90.44 90 ARG A C 1
ATOM 730 O O . ARG A 1 90 ? -15.797 -12.950 5.126 1.00 90.44 90 ARG A O 1
ATOM 737 N N . THR A 1 91 ? -14.954 -11.295 6.387 1.00 89.06 91 THR A N 1
ATOM 738 C CA . THR A 1 91 ? -16.031 -10.327 6.176 1.00 89.06 91 THR A CA 1
ATOM 739 C C . THR A 1 91 ? -15.473 -9.019 5.636 1.00 89.06 91 THR A C 1
ATOM 741 O O . THR A 1 91 ? -14.262 -8.804 5.572 1.00 89.06 91 THR A O 1
ATOM 744 N N . ASP A 1 92 ? -16.378 -8.131 5.232 1.00 82.69 92 ASP A N 1
ATOM 745 C CA . ASP A 1 92 ? -16.048 -6.742 4.926 1.00 82.69 92 ASP A CA 1
ATOM 746 C C . ASP A 1 92 ? -14.955 -6.540 3.861 1.00 82.69 92 ASP A C 1
ATOM 748 O O . ASP A 1 92 ? -14.045 -5.725 4.059 1.00 82.69 92 ASP A O 1
ATOM 752 N N . PRO A 1 93 ? -15.051 -7.227 2.702 1.00 89.06 93 PRO A N 1
ATOM 753 C CA . PRO A 1 93 ? -14.030 -7.131 1.674 1.00 89.06 93 PRO A CA 1
ATOM 754 C C . PRO A 1 93 ? -13.861 -5.677 1.237 1.00 89.06 93 PRO A C 1
ATOM 756 O O . PRO A 1 93 ? -14.817 -4.974 0.898 1.00 89.06 93 PRO A O 1
ATOM 759 N N . THR A 1 94 ? -12.617 -5.229 1.268 1.00 91.00 94 THR A N 1
ATOM 760 C CA . THR A 1 94 ? -12.193 -3.897 0.858 1.00 91.00 94 THR A CA 1
ATOM 761 C C . THR A 1 94 ? -11.113 -4.085 -0.186 1.00 91.00 94 THR A C 1
ATOM 763 O O . THR A 1 94 ? -10.118 -4.747 0.075 1.00 91.00 94 THR A O 1
ATOM 766 N N . VAL A 1 95 ? -11.321 -3.539 -1.378 1.00 92.25 95 VAL A N 1
ATOM 767 C CA . VAL A 1 95 ? -10.362 -3.653 -2.479 1.00 92.25 95 VAL A CA 1
ATOM 768 C C . VAL A 1 95 ? -10.176 -2.270 -3.072 1.00 92.25 95 VAL A C 1
ATOM 770 O O . VAL A 1 95 ? -11.169 -1.625 -3.416 1.00 92.25 95 VAL A O 1
ATOM 773 N N . VAL A 1 96 ? -8.928 -1.822 -3.178 1.00 92.81 96 VAL A N 1
ATOM 774 C CA . VAL A 1 96 ? -8.560 -0.582 -3.871 1.00 92.81 96 VAL A CA 1
ATOM 775 C C . VAL A 1 96 ? -7.519 -0.872 -4.942 1.00 92.81 96 VAL A C 1
ATOM 777 O O . VAL A 1 96 ? -6.635 -1.698 -4.736 1.00 92.81 96 VAL A O 1
ATOM 780 N N . PHE A 1 97 ? -7.685 -0.229 -6.092 1.00 92.12 97 PHE A N 1
ATOM 781 C CA . PHE A 1 97 ? -6.854 -0.349 -7.295 1.00 92.12 97 PHE A CA 1
ATOM 782 C C . PHE A 1 97 ? -7.214 0.798 -8.254 1.00 92.12 97 PHE A C 1
ATOM 784 O O . PHE A 1 97 ? -8.156 1.546 -7.970 1.00 92.12 97 PHE A O 1
ATOM 791 N N . TYR A 1 98 ? -6.535 0.935 -9.394 1.00 87.56 98 TYR A N 1
ATOM 792 C CA . TYR A 1 98 ? -6.705 2.079 -10.306 1.00 87.56 98 TYR A CA 1
ATOM 793 C C . TYR A 1 98 ? -8.172 2.364 -10.717 1.00 87.56 98 TYR A C 1
ATOM 795 O O . TYR A 1 98 ? -8.607 3.518 -10.710 1.00 87.56 98 TYR A O 1
ATOM 803 N N . ASN A 1 99 ? -8.992 1.331 -10.971 1.00 86.94 99 ASN A N 1
ATOM 804 C CA . ASN A 1 99 ? -10.423 1.481 -11.310 1.00 86.94 99 ASN A CA 1
ATOM 805 C C . ASN A 1 99 ? -11.346 1.646 -10.089 1.00 86.94 99 ASN A C 1
ATOM 807 O O . ASN A 1 99 ? -12.524 1.980 -10.234 1.00 86.94 99 ASN A O 1
ATOM 811 N N . ARG A 1 100 ? -10.847 1.402 -8.874 1.00 89.75 100 ARG A N 1
ATOM 812 C CA . ARG A 1 100 ? -11.578 1.591 -7.614 1.00 89.75 100 ARG A CA 1
ATOM 813 C C . ARG A 1 100 ? -10.664 2.272 -6.601 1.00 89.75 100 ARG A C 1
ATOM 815 O O . ARG A 1 100 ? -10.166 1.650 -5.665 1.00 89.75 100 ARG A O 1
ATOM 822 N N . LYS A 1 101 ? -10.467 3.578 -6.787 1.00 91.31 101 LYS A N 1
ATOM 823 C CA . LYS A 1 101 ? -9.524 4.378 -5.987 1.00 91.31 101 LYS A CA 1
ATOM 824 C C . LYS A 1 101 ? -9.957 4.609 -4.540 1.00 91.31 101 LYS A C 1
ATOM 826 O O . LYS A 1 101 ? -9.173 5.089 -3.737 1.00 91.31 101 LYS A O 1
ATOM 831 N N . SER A 1 102 ? -11.190 4.286 -4.171 1.00 91.31 102 SER A N 1
ATOM 832 C CA . SER A 1 102 ? -11.655 4.373 -2.787 1.00 91.31 102 SER A CA 1
ATOM 833 C C . SER A 1 102 ? -12.588 3.215 -2.476 1.00 91.31 102 SER A C 1
ATOM 835 O O . SER A 1 102 ? -13.463 2.873 -3.274 1.00 91.31 102 SER A O 1
ATOM 837 N N . SER A 1 103 ? -12.399 2.608 -1.309 1.00 90.06 103 SER A N 1
ATOM 838 C CA . SER A 1 103 ? -13.293 1.589 -0.781 1.00 90.06 103 SER A CA 1
ATOM 839 C C . SER A 1 103 ? -13.311 1.674 0.739 1.00 90.06 103 SER A C 1
ATOM 841 O O . SER A 1 103 ? -12.313 1.403 1.403 1.00 90.06 103 SER A O 1
ATOM 843 N N . ARG A 1 104 ? -14.481 2.005 1.297 1.00 88.62 104 ARG A N 1
ATOM 844 C CA . ARG A 1 104 ? -14.738 2.119 2.743 1.00 88.62 104 ARG A CA 1
ATOM 845 C C . ARG A 1 104 ? -13.766 3.082 3.434 1.00 88.62 104 ARG A C 1
ATOM 847 O O . ARG A 1 104 ? -14.010 4.282 3.478 1.00 88.62 104 ARG A O 1
ATOM 854 N N . TRP A 1 105 ? -12.690 2.543 3.992 1.00 89.12 105 TRP A N 1
ATOM 855 C CA . TRP A 1 105 ? -11.733 3.243 4.836 1.00 89.12 105 TRP A CA 1
ATOM 856 C C . TRP A 1 105 ? -10.359 3.402 4.185 1.00 89.12 105 TRP A C 1
ATOM 858 O O . TRP A 1 105 ? -9.495 4.019 4.794 1.00 89.12 105 TRP A O 1
ATOM 868 N N . LEU A 1 106 ? -10.153 2.899 2.967 1.00 92.25 106 LEU A N 1
ATOM 869 C CA . LEU A 1 106 ? -8.873 2.934 2.266 1.00 92.25 106 LEU A CA 1
ATOM 870 C C . LEU A 1 106 ? -9.016 3.645 0.914 1.00 92.25 106 LEU A C 1
ATOM 872 O O . LEU A 1 106 ? -10.000 3.435 0.200 1.00 92.25 106 LEU A O 1
ATOM 876 N N . ASN A 1 107 ? -8.026 4.470 0.569 1.00 93.00 107 ASN A N 1
ATOM 877 C CA . ASN A 1 107 ? -7.962 5.233 -0.675 1.00 93.00 107 ASN A CA 1
ATOM 878 C C . ASN A 1 107 ? -6.616 5.017 -1.380 1.00 93.00 107 ASN A C 1
ATOM 880 O O . ASN A 1 107 ? -5.577 5.073 -0.730 1.00 93.00 107 ASN A O 1
ATOM 884 N N . LEU A 1 108 ? -6.643 4.870 -2.702 1.00 93.62 108 LEU A N 1
ATOM 885 C CA . LEU A 1 108 ? -5.514 5.064 -3.608 1.00 93.62 108 LEU A CA 1
ATOM 886 C C . LEU A 1 108 ? -5.473 6.552 -3.990 1.00 93.62 108 LEU A C 1
ATOM 888 O O . LEU A 1 108 ? -6.423 7.086 -4.564 1.00 93.62 108 LEU A O 1
ATOM 892 N N . LEU A 1 109 ? -4.412 7.240 -3.590 1.00 92.00 109 LEU A N 1
ATOM 893 C CA . LEU A 1 109 ? -4.229 8.683 -3.743 1.00 92.00 109 LEU A CA 1
ATOM 894 C C . LEU A 1 109 ? -3.560 9.048 -5.059 1.00 92.00 109 LEU A C 1
ATOM 896 O O . LEU A 1 109 ? -3.915 10.053 -5.676 1.00 92.00 109 LEU A O 1
ATOM 900 N N . HIS A 1 110 ? -2.569 8.257 -5.446 1.00 92.75 110 HIS A N 1
ATOM 901 C CA . HIS A 1 110 ? -1.766 8.501 -6.623 1.00 92.75 110 HIS A CA 1
ATOM 902 C C . HIS A 1 110 ? -1.550 7.196 -7.366 1.00 92.75 110 HIS A C 1
ATOM 904 O O . HIS A 1 110 ? -1.372 6.160 -6.733 1.00 92.75 110 HIS A O 1
ATOM 910 N N . ASP A 1 111 ? -1.626 7.314 -8.684 1.00 91.69 111 ASP A N 1
ATOM 911 C CA . ASP A 1 111 ? -1.627 6.236 -9.660 1.00 91.69 111 ASP A CA 1
ATOM 912 C C . ASP A 1 111 ? -0.837 6.733 -10.878 1.00 91.69 111 ASP A C 1
ATOM 914 O O . ASP A 1 111 ? -1.126 7.824 -11.400 1.00 91.69 111 ASP A O 1
ATOM 918 N N . ALA A 1 112 ? 0.213 6.006 -11.253 1.00 91.69 112 ALA A N 1
ATOM 919 C CA . ALA A 1 112 ? 1.225 6.418 -12.204 1.00 91.69 112 ALA A CA 1
ATOM 920 C C . ALA A 1 112 ? 1.362 5.439 -13.376 1.00 91.69 112 ALA A C 1
ATOM 922 O O . ALA A 1 112 ? 2.033 4.418 -13.306 1.00 91.69 112 ALA A O 1
ATOM 923 N N . THR A 1 113 ? 0.913 5.897 -14.544 1.00 90.06 113 THR A N 1
ATOM 924 C CA . THR A 1 113 ? 0.961 5.140 -15.811 1.00 90.06 113 THR A CA 1
ATOM 925 C C . THR A 1 113 ? 2.340 5.064 -16.502 1.00 90.06 113 THR A C 1
ATOM 927 O O . THR A 1 113 ? 2.426 4.792 -17.701 1.00 90.06 113 THR A O 1
ATOM 930 N N . GLY A 1 114 ? 3.427 5.381 -15.789 1.00 86.19 114 GLY A N 1
ATOM 931 C CA . GLY A 1 114 ? 4.794 5.411 -16.329 1.00 86.19 114 GLY A CA 1
ATOM 932 C C . GLY A 1 114 ? 5.135 6.601 -17.248 1.00 86.19 114 GLY A C 1
ATOM 933 O O . GLY A 1 114 ? 4.284 7.386 -17.677 1.00 86.19 114 GLY A O 1
ATOM 934 N N . TYR A 1 115 ? 6.421 6.763 -17.575 1.00 80.19 115 TYR A N 1
ATOM 935 C CA . TYR A 1 115 ? 6.908 7.803 -18.497 1.00 80.19 115 TYR A CA 1
ATOM 936 C C . TYR A 1 115 ? 6.449 7.557 -19.954 1.00 80.19 115 TYR A C 1
ATOM 938 O O . TYR A 1 115 ? 6.417 6.410 -20.398 1.00 80.19 115 TYR A O 1
ATOM 946 N N . PRO A 1 116 ? 6.137 8.599 -20.756 1.00 83.62 116 PRO A N 1
ATOM 947 C CA . PRO A 1 116 ? 6.218 10.038 -20.468 1.00 83.62 116 PRO A CA 1
ATOM 948 C C . PRO A 1 116 ? 4.991 10.632 -19.775 1.00 83.62 116 PRO A C 1
ATOM 950 O O . PRO A 1 116 ? 4.933 11.843 -19.576 1.00 83.62 116 PRO A O 1
ATOM 953 N N . ARG A 1 117 ? 3.994 9.810 -19.442 1.00 82.12 117 ARG A N 1
ATOM 954 C CA . ARG A 1 117 ? 2.712 10.280 -18.907 1.00 82.12 117 ARG A CA 1
ATOM 955 C C . ARG A 1 117 ? 2.825 10.696 -17.442 1.00 82.12 117 ARG A C 1
ATOM 957 O O . ARG A 1 117 ? 2.240 11.703 -17.054 1.00 82.12 117 ARG A O 1
ATOM 964 N N . SER A 1 118 ? 3.639 9.977 -16.676 1.00 83.00 118 SER A N 1
ATOM 965 C CA . SER A 1 118 ? 3.974 10.275 -15.288 1.00 83.00 118 SER A CA 1
ATOM 966 C C . SER A 1 118 ? 5.449 10.652 -15.164 1.00 83.00 118 SER A C 1
ATOM 968 O O . SER A 1 118 ? 6.336 9.939 -15.629 1.00 83.00 118 SER A O 1
ATOM 970 N N . GLN A 1 119 ? 5.725 11.800 -14.538 1.00 82.00 119 GLN A N 1
ATOM 971 C CA . GLN A 1 119 ? 7.101 12.229 -14.246 1.00 82.00 119 GLN A CA 1
ATOM 972 C C . GLN A 1 119 ? 7.704 11.474 -13.059 1.00 82.00 119 GLN A C 1
ATOM 974 O O . GLN A 1 119 ? 8.924 11.347 -12.970 1.00 82.00 119 GLN A O 1
ATOM 979 N N . ARG A 1 120 ? 6.846 11.011 -12.145 1.00 90.00 120 ARG A N 1
ATOM 980 C CA . ARG A 1 120 ? 7.211 10.216 -10.976 1.00 90.00 120 ARG A CA 1
ATOM 981 C C . ARG A 1 120 ? 6.569 8.849 -11.096 1.00 90.00 120 ARG A C 1
ATOM 983 O O . ARG A 1 120 ? 5.385 8.756 -11.406 1.00 90.00 120 ARG A O 1
ATOM 990 N N . ASN A 1 121 ? 7.363 7.827 -10.829 1.00 94.75 121 ASN A N 1
ATOM 991 C CA . ASN A 1 121 ? 6.947 6.436 -10.856 1.00 94.75 121 ASN A CA 1
ATOM 992 C C . ASN A 1 121 ? 6.657 5.985 -9.424 1.00 94.75 121 ASN A C 1
ATOM 994 O O . ASN A 1 121 ? 7.512 5.421 -8.734 1.00 94.75 121 ASN A O 1
ATOM 998 N N . VAL A 1 122 ? 5.473 6.373 -8.952 1.00 95.56 122 VAL A N 1
ATOM 999 C CA . VAL A 1 122 ? 5.012 6.142 -7.586 1.00 95.56 122 VAL A CA 1
ATOM 1000 C C . VAL A 1 122 ? 3.522 5.823 -7.576 1.00 95.56 122 VAL A C 1
ATOM 1002 O O . VAL A 1 122 ? 2.756 6.425 -8.312 1.00 95.56 122 VAL A O 1
ATOM 1005 N N . GLU A 1 123 ? 3.125 4.898 -6.717 1.00 95.94 123 GLU A N 1
ATOM 1006 C CA . GLU A 1 123 ? 1.742 4.629 -6.333 1.00 95.94 123 GLU A CA 1
ATOM 1007 C C . GLU A 1 123 ? 1.607 4.923 -4.843 1.00 95.94 123 GLU A C 1
ATOM 1009 O O . GLU A 1 123 ? 2.469 4.531 -4.050 1.00 95.94 123 GLU A O 1
ATOM 1014 N N . GLU A 1 124 ? 0.525 5.582 -4.438 1.00 95.25 124 GLU A N 1
ATOM 1015 C CA . GLU A 1 124 ? 0.315 5.940 -3.034 1.00 95.25 124 GLU A CA 1
ATOM 1016 C C . GLU A 1 124 ? -1.079 5.552 -2.570 1.00 95.25 124 GLU A C 1
ATOM 1018 O O . GLU A 1 124 ? -2.073 5.908 -3.202 1.00 95.25 124 GLU A O 1
ATOM 1023 N N . ALA A 1 125 ? -1.175 4.905 -1.413 1.00 94.00 125 ALA A N 1
ATOM 1024 C CA . ALA A 1 125 ? -2.443 4.604 -0.764 1.00 94.00 125 ALA A CA 1
ATOM 1025 C C . ALA A 1 125 ? -2.429 5.021 0.707 1.00 94.00 125 ALA A C 1
ATOM 1027 O O . ALA A 1 125 ? -1.397 4.996 1.375 1.00 94.00 125 ALA A O 1
ATOM 1028 N N . ARG A 1 126 ? -3.595 5.391 1.242 1.00 92.12 126 ARG A N 1
ATOM 1029 C CA . ARG A 1 126 ? -3.746 5.711 2.663 1.00 92.12 126 ARG A CA 1
ATOM 1030 C C . ARG A 1 126 ? -5.114 5.373 3.222 1.00 92.12 126 ARG A C 1
ATOM 1032 O O . ARG A 1 126 ? -6.117 5.376 2.503 1.00 92.12 126 ARG A O 1
ATOM 1039 N N . VAL A 1 127 ? -5.169 5.210 4.539 1.00 88.50 127 VAL A N 1
ATOM 1040 C CA . VAL A 1 127 ? -6.434 5.245 5.283 1.00 88.50 127 VAL A CA 1
ATOM 1041 C C . VAL A 1 127 ? -7.113 6.599 5.071 1.00 88.50 127 VAL A C 1
ATOM 1043 O O . VAL A 1 127 ? -6.495 7.662 5.161 1.00 88.50 127 VAL A O 1
ATOM 1046 N N . ASN A 1 128 ? -8.404 6.564 4.761 1.00 81.12 128 ASN A N 1
ATOM 1047 C CA . ASN A 1 128 ? -9.215 7.748 4.557 1.00 81.12 128 ASN A CA 1
ATOM 1048 C C . ASN A 1 128 ? -9.242 8.592 5.840 1.00 81.12 128 ASN A C 1
ATOM 1050 O O . ASN A 1 128 ? -9.631 8.119 6.905 1.00 81.12 128 ASN A O 1
ATOM 1054 N N . SER A 1 129 ? -8.890 9.870 5.710 1.00 72.56 129 SER A N 1
ATOM 1055 C CA . SER A 1 129 ? -8.831 10.833 6.812 1.00 72.56 129 SER A CA 1
ATOM 1056 C C . SER A 1 129 ? -10.181 11.085 7.488 1.00 72.56 129 SER A C 1
ATOM 1058 O O . SER A 1 129 ? -10.213 11.601 8.600 1.00 72.56 129 SER A O 1
ATOM 1060 N N . SER A 1 130 ? -11.304 10.749 6.842 1.00 71.31 130 SER A N 1
ATOM 1061 C CA . SER A 1 130 ? -12.634 10.859 7.455 1.00 71.31 130 SER A CA 1
ATOM 1062 C C . SER A 1 130 ? -12.983 9.690 8.383 1.00 71.31 130 SER A C 1
ATOM 1064 O O . SER A 1 130 ? -13.987 9.754 9.094 1.00 71.31 130 SER A O 1
ATOM 1066 N N . VAL A 1 131 ? -12.211 8.603 8.355 1.00 73.12 131 VAL A N 1
ATOM 1067 C CA . VAL A 1 131 ? -12.459 7.408 9.165 1.00 73.12 131 VAL A CA 1
ATOM 1068 C C . VAL A 1 131 ? -11.664 7.504 10.460 1.00 73.12 131 VAL A C 1
ATOM 1070 O O . VAL A 1 131 ? -10.557 8.015 10.468 1.00 73.12 131 VAL A O 1
ATOM 1073 N N . ARG A 1 132 ? -12.235 7.045 11.578 1.00 69.00 132 ARG A N 1
ATOM 1074 C CA . ARG A 1 132 ? -11.573 7.100 12.896 1.00 69.00 132 ARG A CA 1
ATOM 1075 C C . ARG A 1 132 ? -10.885 5.801 13.293 1.00 69.00 132 ARG A C 1
ATOM 1077 O O . ARG A 1 132 ? -9.975 5.822 14.106 1.00 69.00 132 ARG A O 1
ATOM 1084 N N . THR A 1 133 ? -11.330 4.682 12.733 1.00 74.31 133 THR A N 1
ATOM 1085 C CA . THR A 1 133 ? -10.851 3.341 13.077 1.00 74.31 133 THR A CA 1
ATOM 1086 C C . THR A 1 133 ? -10.891 2.448 11.845 1.00 74.31 133 THR A C 1
ATOM 1088 O O . THR A 1 133 ? -11.899 2.425 11.133 1.00 74.31 133 THR A O 1
ATOM 1091 N N . VAL A 1 134 ? -9.823 1.687 11.618 1.00 85.38 134 VAL A N 1
ATOM 1092 C CA . VAL A 1 134 ? -9.849 0.535 10.706 1.00 85.38 134 VAL A CA 1
ATOM 1093 C C . VAL A 1 134 ? -10.750 -0.540 11.334 1.00 85.38 134 VAL A C 1
ATOM 1095 O O . VAL A 1 134 ? -10.795 -0.636 12.560 1.00 85.38 134 VAL A O 1
ATOM 1098 N N . PRO A 1 135 ? -11.521 -1.325 10.563 1.00 88.38 135 PRO A N 1
ATOM 1099 C CA . PRO A 1 135 ? -12.280 -2.434 11.131 1.00 88.38 135 PRO A CA 1
ATOM 1100 C C . PRO A 1 135 ? -11.383 -3.380 11.947 1.00 88.38 135 PRO A C 1
ATOM 1102 O O . PRO A 1 135 ? -10.211 -3.581 11.629 1.00 88.38 135 PRO A O 1
ATOM 1105 N N . LYS A 1 136 ? -11.934 -3.965 13.009 1.00 89.06 136 LYS A N 1
ATOM 1106 C CA . LYS A 1 136 ? -11.200 -4.874 13.899 1.00 89.06 136 LYS A CA 1
ATOM 1107 C C . LYS A 1 136 ? -10.730 -6.123 13.159 1.00 89.06 136 LYS A C 1
ATOM 1109 O O . LYS A 1 136 ? -11.416 -6.572 12.240 1.00 89.06 136 LYS A O 1
ATOM 1114 N N . ASN A 1 137 ? -9.621 -6.711 13.611 1.00 90.00 137 ASN A N 1
ATOM 1115 C CA . ASN A 1 137 ? -9.103 -7.978 13.076 1.00 90.00 137 ASN A CA 1
ATOM 1116 C C . ASN A 1 137 ? -8.950 -7.941 11.548 1.00 90.00 137 ASN A C 1
ATOM 1118 O O . ASN A 1 137 ? -9.317 -8.888 10.847 1.00 90.00 137 ASN A O 1
ATOM 1122 N N . THR A 1 138 ? -8.498 -6.802 11.026 1.00 91.94 138 THR A N 1
ATOM 1123 C CA . THR A 1 138 ? -8.355 -6.591 9.587 1.00 91.94 138 THR A CA 1
ATOM 1124 C C . THR A 1 138 ? -7.018 -7.124 9.120 1.00 91.94 138 THR A C 1
ATOM 1126 O O . THR A 1 138 ? -5.982 -6.763 9.661 1.00 91.94 138 THR A O 1
ATOM 1129 N N . VAL A 1 139 ? -7.039 -7.936 8.073 1.00 92.19 139 VAL A N 1
ATOM 1130 C CA . VAL A 1 139 ? -5.851 -8.371 7.343 1.00 92.19 139 VAL A CA 1
ATOM 1131 C C . VAL A 1 139 ? -5.854 -7.658 6.003 1.00 92.19 139 VAL A C 1
ATOM 1133 O O . VAL A 1 139 ? -6.862 -7.709 5.301 1.00 92.19 139 VAL A O 1
ATOM 1136 N N . CYS A 1 140 ? -4.747 -7.014 5.646 1.00 92.75 140 CYS A N 1
ATOM 1137 C CA . CYS A 1 140 ? -4.537 -6.386 4.348 1.00 92.75 140 CYS A CA 1
ATOM 1138 C C . CYS A 1 140 ? -3.339 -6.995 3.635 1.00 92.75 140 CYS A C 1
ATOM 1140 O O . CYS A 1 140 ? -2.262 -7.100 4.213 1.00 92.75 140 CYS A O 1
ATOM 1142 N N . LEU A 1 141 ? -3.521 -7.314 2.361 1.00 94.06 141 LEU A N 1
ATOM 1143 C CA . LEU A 1 141 ? -2.472 -7.712 1.437 1.00 94.06 141 LEU A CA 1
ATOM 1144 C C . LEU A 1 141 ? -2.174 -6.541 0.504 1.00 94.06 141 LEU A C 1
ATOM 1146 O O . LEU A 1 141 ? -3.083 -6.006 -0.134 1.00 94.06 141 LEU A O 1
ATOM 1150 N N . ILE A 1 142 ? -0.907 -6.142 0.463 1.00 94.94 142 ILE A N 1
ATOM 1151 C CA . ILE A 1 142 ? -0.354 -5.149 -0.452 1.00 94.94 142 ILE A CA 1
ATOM 1152 C C . ILE A 1 142 ? 0.217 -5.909 -1.633 1.00 94.94 142 ILE A C 1
ATOM 1154 O O . ILE A 1 142 ? 1.105 -6.742 -1.457 1.00 94.94 142 ILE A O 1
ATOM 1158 N N . ASN A 1 143 ? -0.275 -5.617 -2.826 1.00 95.06 143 ASN A N 1
ATOM 1159 C CA . ASN A 1 143 ? 0.092 -6.349 -4.020 1.00 95.06 143 ASN A CA 1
ATOM 1160 C C . ASN A 1 143 ? 0.447 -5.396 -5.156 1.00 95.06 143 ASN A C 1
ATOM 1162 O O . ASN A 1 143 ? 0.079 -4.220 -5.145 1.00 95.06 143 ASN A O 1
ATOM 1166 N N . THR A 1 144 ? 1.139 -5.932 -6.151 1.00 94.69 144 THR A N 1
ATOM 1167 C CA . THR A 1 144 ? 1.516 -5.194 -7.350 1.00 94.69 144 THR A CA 1
ATOM 1168 C C . THR A 1 144 ? 1.469 -6.079 -8.584 1.00 94.69 144 THR A C 1
ATOM 1170 O O . THR A 1 144 ? 1.643 -7.297 -8.486 1.00 94.69 144 THR A O 1
ATOM 1173 N N . HIS A 1 145 ? 1.275 -5.458 -9.745 1.00 92.75 145 HIS A N 1
ATOM 1174 C CA . HIS A 1 145 ? 1.521 -6.076 -11.042 1.00 92.75 145 HIS A CA 1
ATOM 1175 C C . HIS A 1 145 ? 2.018 -5.058 -12.061 1.00 92.75 145 HIS A C 1
ATOM 1177 O O . HIS A 1 145 ? 1.789 -3.858 -11.929 1.00 92.75 145 HIS A O 1
ATOM 1183 N N . ILE A 1 146 ? 2.653 -5.548 -13.127 1.00 91.56 146 ILE A N 1
ATOM 1184 C CA . ILE A 1 146 ? 2.936 -4.729 -14.313 1.00 91.56 146 ILE A CA 1
ATOM 1185 C C . ILE A 1 146 ? 1.741 -4.826 -15.259 1.00 91.56 146 ILE A C 1
ATOM 1187 O O . ILE A 1 146 ? 1.533 -5.875 -15.877 1.00 91.56 146 ILE A O 1
ATOM 1191 N N . TRP A 1 147 ? 0.985 -3.735 -15.395 1.00 88.69 147 TRP A N 1
ATOM 1192 C CA . TRP A 1 147 ? -0.148 -3.661 -16.320 1.00 88.69 147 TRP A CA 1
ATOM 1193 C C . TRP A 1 147 ? 0.356 -3.540 -17.754 1.00 88.69 147 TRP A C 1
ATOM 1195 O O . TRP A 1 147 ? -0.054 -4.268 -18.659 1.00 88.69 147 TRP A O 1
ATOM 1205 N N . SER A 1 148 ? 1.326 -2.651 -17.950 1.00 89.62 148 SER A N 1
ATOM 1206 C CA . SER A 1 148 ? 1.967 -2.426 -19.233 1.00 89.62 148 SER A CA 1
ATOM 1207 C C . SER A 1 148 ? 3.417 -2.026 -19.030 1.00 89.62 148 SER A C 1
ATOM 1209 O O . SER A 1 148 ? 3.750 -1.199 -18.191 1.00 89.62 148 SER A O 1
ATOM 1211 N N . ARG A 1 149 ? 4.315 -2.567 -19.853 1.00 91.62 149 ARG A N 1
ATOM 1212 C CA . ARG A 1 149 ? 5.712 -2.112 -19.860 1.00 91.62 149 ARG A CA 1
ATOM 1213 C C . ARG A 1 149 ? 5.952 -0.886 -20.738 1.00 91.62 149 ARG A C 1
ATOM 1215 O O . ARG A 1 149 ? 7.039 -0.334 -20.685 1.00 91.62 149 ARG A O 1
ATOM 1222 N N . HIS A 1 150 ? 5.010 -0.540 -21.623 1.00 92.00 150 HIS A N 1
ATOM 1223 C CA . HIS A 1 150 ? 5.162 0.494 -22.662 1.00 92.00 150 HIS A CA 1
ATOM 1224 C C . HIS A 1 150 ? 6.537 0.482 -23.371 1.00 92.00 150 HIS A C 1
ATOM 1226 O O . HIS A 1 150 ? 7.147 1.515 -23.626 1.00 92.00 150 HIS A O 1
ATOM 1232 N N . GLY A 1 151 ? 7.041 -0.715 -23.689 1.00 89.75 151 GLY A N 1
ATOM 1233 C CA . GLY A 1 151 ? 8.345 -0.905 -24.336 1.00 89.75 151 GLY A CA 1
ATOM 1234 C C . GLY A 1 151 ? 9.560 -0.924 -23.396 1.00 89.75 151 GLY A C 1
ATOM 1235 O O . GLY A 1 151 ? 10.656 -1.219 -23.863 1.00 89.75 151 GLY A O 1
ATOM 1236 N N . GLY A 1 152 ? 9.378 -0.686 -22.096 1.00 91.19 152 GLY A N 1
ATOM 1237 C CA . GLY A 1 152 ? 10.428 -0.663 -21.080 1.00 91.19 152 GLY A CA 1
ATOM 1238 C C . GLY A 1 152 ? 11.128 -2.010 -20.830 1.00 91.19 152 GLY A C 1
ATOM 1239 O O . GLY A 1 152 ? 10.629 -3.063 -21.263 1.00 91.19 152 GLY A O 1
ATOM 1240 N N . PRO A 1 153 ? 12.306 -1.965 -20.171 1.00 93.31 153 PRO A N 1
ATOM 1241 C CA . PRO A 1 153 ? 13.123 -3.136 -19.861 1.00 93.31 153 PRO A CA 1
ATOM 1242 C C . PRO A 1 153 ? 12.573 -3.949 -18.684 1.00 93.31 153 PRO A C 1
ATOM 1244 O O . PRO A 1 153 ? 12.227 -3.399 -17.643 1.00 93.31 153 PRO A O 1
ATOM 1247 N N . LEU A 1 154 ? 12.599 -5.274 -18.822 1.00 91.19 154 LEU A N 1
ATOM 1248 C CA . LEU A 1 154 ? 12.327 -6.219 -17.740 1.00 91.19 154 LEU A CA 1
ATOM 1249 C C . LEU A 1 154 ? 13.639 -6.868 -17.255 1.00 91.19 154 LEU A C 1
ATOM 1251 O O . LEU A 1 154 ? 14.557 -7.038 -18.063 1.00 91.19 154 LEU A O 1
ATOM 1255 N N . PRO A 1 155 ? 13.740 -7.260 -15.972 1.00 94.38 155 PRO A N 1
ATOM 1256 C CA . PRO A 1 155 ? 12.718 -7.126 -14.930 1.00 94.38 155 PRO A CA 1
ATOM 1257 C C . PRO A 1 155 ? 12.619 -5.698 -14.362 1.00 94.38 155 PRO A C 1
ATOM 1259 O O . PRO A 1 155 ? 13.597 -4.947 -14.383 1.00 94.38 155 PRO A O 1
ATOM 1262 N N . VAL A 1 156 ? 11.458 -5.336 -13.805 1.00 93.69 156 VAL A N 1
ATOM 1263 C CA . VAL A 1 156 ? 11.280 -4.061 -13.089 1.00 93.69 156 VAL A CA 1
ATOM 1264 C C . VAL A 1 156 ? 11.615 -4.257 -11.622 1.00 93.69 156 VAL A C 1
ATOM 1266 O O . VAL A 1 156 ? 11.086 -5.158 -10.978 1.00 93.69 156 VAL A O 1
ATOM 1269 N N . LYS A 1 157 ? 12.478 -3.392 -11.090 1.00 95.31 157 LYS A N 1
ATOM 1270 C CA . LYS A 1 157 ? 12.783 -3.321 -9.660 1.00 95.31 157 LYS A CA 1
ATOM 1271 C C . LYS A 1 157 ? 12.026 -2.166 -9.025 1.00 95.31 157 LYS A C 1
ATOM 1273 O O . LYS A 1 157 ? 11.960 -1.083 -9.612 1.00 95.31 157 LYS A O 1
ATOM 1278 N N . GLY A 1 158 ? 11.517 -2.390 -7.824 1.00 95.56 158 GLY A N 1
ATOM 1279 C CA . GLY A 1 158 ? 10.817 -1.376 -7.055 1.00 95.56 158 GLY A CA 1
ATOM 1280 C C . GLY A 1 158 ? 10.986 -1.553 -5.555 1.00 95.56 158 GLY A C 1
ATOM 1281 O O . GLY A 1 158 ? 11.600 -2.507 -5.079 1.00 95.56 158 GLY A O 1
ATOM 1282 N N . THR A 1 159 ? 10.435 -0.601 -4.819 1.00 97.00 159 THR A N 1
ATOM 1283 C CA . THR A 1 159 ? 10.399 -0.571 -3.360 1.00 97.00 159 THR A CA 1
ATOM 1284 C C . THR A 1 159 ? 8.975 -0.347 -2.897 1.00 97.00 159 THR A C 1
ATOM 1286 O O . THR A 1 159 ? 8.275 0.485 -3.474 1.00 97.00 159 THR A O 1
ATOM 1289 N N . VAL A 1 160 ? 8.559 -1.031 -1.837 1.00 96.75 160 VAL A N 1
ATOM 1290 C CA . VAL A 1 160 ? 7.319 -0.732 -1.123 1.00 96.75 160 VAL A CA 1
ATOM 1291 C C . VAL A 1 160 ? 7.629 -0.319 0.309 1.00 96.75 160 VAL A C 1
ATOM 1293 O O . VAL A 1 160 ? 8.387 -0.978 1.024 1.00 96.75 160 VAL A O 1
ATOM 1296 N N . LEU A 1 161 ? 7.027 0.789 0.718 1.00 95.19 161 LEU A N 1
ATOM 1297 C CA . LEU A 1 161 ? 7.155 1.390 2.031 1.00 95.19 161 LEU A CA 1
ATOM 1298 C C . LEU A 1 161 ? 5.764 1.494 2.647 1.00 95.19 161 LEU A C 1
ATOM 1300 O O . LEU A 1 161 ? 4.880 2.131 2.082 1.00 95.19 161 LEU A O 1
ATOM 1304 N N . ALA A 1 162 ? 5.572 0.890 3.815 1.00 93.50 162 ALA A N 1
ATOM 1305 C CA . ALA A 1 162 ? 4.348 1.018 4.592 1.00 93.50 162 ALA A CA 1
ATOM 1306 C C . ALA A 1 162 ? 4.664 1.647 5.952 1.00 93.50 162 ALA A C 1
ATOM 1308 O O . ALA A 1 162 ? 5.553 1.181 6.667 1.00 93.50 162 ALA A O 1
ATOM 1309 N N . ILE A 1 163 ? 3.947 2.707 6.315 1.00 90.75 163 ILE A N 1
ATOM 1310 C CA . ILE A 1 163 ? 4.202 3.527 7.503 1.00 90.75 163 ILE A CA 1
ATOM 1311 C C . ILE A 1 163 ? 2.917 3.631 8.322 1.00 90.75 163 ILE A C 1
ATOM 1313 O O . ILE A 1 163 ? 1.874 3.996 7.784 1.00 90.75 163 ILE A O 1
ATOM 1317 N N . ALA A 1 164 ? 3.003 3.367 9.625 1.00 87.69 164 ALA A N 1
ATOM 1318 C CA . ALA A 1 164 ? 1.993 3.762 10.605 1.00 87.69 164 ALA A CA 1
ATOM 1319 C C . ALA A 1 164 ? 2.327 5.140 11.182 1.00 87.69 164 ALA A C 1
ATOM 1321 O O . ALA A 1 164 ? 3.489 5.430 11.465 1.00 87.69 164 ALA A O 1
ATOM 1322 N N . ASN A 1 165 ? 1.307 5.963 11.424 1.00 81.06 165 ASN A N 1
ATOM 1323 C CA . ASN A 1 165 ? 1.447 7.311 11.976 1.00 81.06 165 ASN A CA 1
ATOM 1324 C C . ASN A 1 165 ? 2.428 8.185 11.199 1.00 81.06 165 ASN A C 1
ATOM 1326 O O . ASN A 1 165 ? 3.244 8.880 11.800 1.00 81.06 165 ASN A O 1
ATOM 1330 N N . LYS A 1 166 ? 2.341 8.153 9.864 1.00 82.62 166 LYS A N 1
ATOM 1331 C CA . LYS A 1 166 ? 3.102 9.073 9.014 1.00 82.62 166 LYS A CA 1
ATOM 1332 C C . LYS A 1 166 ? 2.880 10.523 9.471 1.00 82.62 166 LYS A C 1
ATOM 1334 O O . LYS A 1 166 ? 1.759 10.892 9.810 1.00 82.62 166 LYS A O 1
ATOM 1339 N N . ASP A 1 167 ? 3.961 11.300 9.511 1.00 82.25 167 ASP A N 1
ATOM 1340 C CA . ASP A 1 167 ? 3.993 12.716 9.912 1.00 82.25 167 ASP A CA 1
ATOM 1341 C C . ASP A 1 167 ? 3.664 12.984 11.400 1.00 82.25 167 ASP A C 1
ATOM 1343 O O . ASP A 1 167 ? 3.429 14.121 11.806 1.00 82.25 167 ASP A O 1
ATOM 1347 N N . SER A 1 168 ? 3.702 11.947 12.246 1.00 81.88 168 SER A N 1
ATOM 1348 C CA . SER A 1 168 ? 3.513 12.038 13.701 1.00 81.88 168 SER A CA 1
ATOM 1349 C C . SER A 1 168 ? 4.789 11.653 14.465 1.00 81.88 168 SER A C 1
ATOM 1351 O O . SER A 1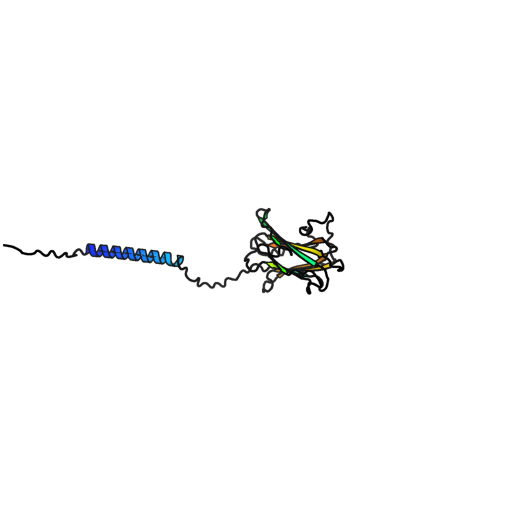 168 ? 5.562 10.820 13.994 1.00 81.88 168 SER A O 1
ATOM 1353 N N . PRO A 1 169 ? 5.003 12.145 15.704 1.00 81.06 169 PRO A N 1
ATOM 1354 C CA . PRO A 1 169 ? 6.079 11.658 16.577 1.00 81.06 169 PRO A CA 1
ATOM 1355 C C . PRO A 1 169 ? 6.029 10.148 16.865 1.00 81.06 169 PRO A C 1
ATOM 1357 O O . PRO A 1 169 ? 7.002 9.583 17.354 1.00 81.06 169 PRO A O 1
ATOM 1360 N N . ARG A 1 170 ? 4.891 9.492 16.595 1.00 82.00 170 ARG A N 1
ATOM 1361 C CA . ARG A 1 170 ? 4.699 8.037 16.726 1.00 82.00 170 ARG A CA 1
ATOM 1362 C C . ARG A 1 170 ? 4.892 7.283 15.406 1.00 82.00 170 ARG A C 1
ATOM 1364 O O . ARG A 1 170 ? 4.457 6.133 15.305 1.00 82.00 170 ARG A O 1
ATOM 1371 N N . GLN A 1 171 ? 5.472 7.930 14.392 1.00 87.19 171 GLN A N 1
ATOM 1372 C CA . GLN A 1 171 ? 5.725 7.320 13.093 1.00 87.19 171 GLN A CA 1
ATOM 1373 C C . GLN A 1 171 ? 6.549 6.044 13.246 1.00 87.19 171 GLN A C 1
ATOM 1375 O O . GLN A 1 171 ? 7.589 6.036 13.905 1.00 87.19 171 GLN A O 1
ATOM 1380 N N . LYS A 1 172 ? 6.100 4.970 12.598 1.00 88.31 172 LYS A N 1
ATOM 1381 C CA . LYS A 1 172 ? 6.822 3.702 12.565 1.00 88.31 172 LYS A CA 1
ATOM 1382 C C . LYS A 1 172 ? 6.726 3.072 11.185 1.00 88.31 172 LYS A C 1
ATOM 1384 O O . LYS A 1 172 ? 5.633 2.877 10.655 1.00 88.31 172 LYS A O 1
ATOM 1389 N N . THR A 1 173 ? 7.879 2.736 10.620 1.00 91.19 173 THR A N 1
ATOM 1390 C CA . THR A 1 173 ? 7.962 1.925 9.406 1.00 91.19 173 THR A CA 1
ATOM 1391 C C . THR A 1 173 ? 7.526 0.499 9.732 1.00 91.19 173 THR A C 1
ATOM 1393 O O . THR A 1 173 ? 8.044 -0.109 10.667 1.00 91.19 173 THR A O 1
ATOM 1396 N N . ILE A 1 174 ? 6.546 -0.003 8.985 1.00 90.50 174 ILE A N 1
ATOM 1397 C CA . ILE A 1 174 ? 6.009 -1.366 9.093 1.00 90.50 174 ILE A CA 1
ATOM 1398 C C . ILE A 1 174 ? 6.672 -2.260 8.047 1.00 90.50 174 ILE A C 1
ATOM 1400 O O . ILE A 1 174 ? 7.099 -3.365 8.354 1.00 90.50 174 ILE A O 1
ATOM 1404 N N . VAL A 1 175 ? 6.765 -1.764 6.812 1.00 92.06 175 VAL A N 1
ATOM 1405 C CA . VAL A 1 175 ? 7.369 -2.467 5.678 1.00 92.06 175 VAL A CA 1
ATOM 1406 C C . VAL A 1 175 ? 8.330 -1.511 4.999 1.00 92.06 175 VAL A C 1
ATOM 1408 O O . VAL A 1 175 ? 7.969 -0.366 4.752 1.00 92.06 175 VAL A O 1
ATOM 1411 N N . ASN A 1 176 ? 9.530 -1.981 4.687 1.00 94.12 176 ASN A N 1
ATOM 1412 C CA . ASN A 1 176 ? 10.447 -1.339 3.755 1.00 94.12 176 ASN A CA 1
ATOM 1413 C C . ASN A 1 176 ? 11.138 -2.459 2.980 1.00 94.12 176 ASN A C 1
ATOM 1415 O O . ASN A 1 176 ? 12.014 -3.132 3.519 1.00 94.12 176 ASN A O 1
ATOM 1419 N N . LEU A 1 177 ? 10.650 -2.729 1.775 1.00 93.94 177 LEU A N 1
ATOM 1420 C CA . LEU A 1 177 ? 10.959 -3.950 1.042 1.00 93.94 177 LEU A CA 1
ATOM 1421 C C . LEU A 1 177 ? 11.273 -3.631 -0.415 1.00 93.94 177 LEU A C 1
ATOM 1423 O O . LEU A 1 177 ? 10.516 -2.925 -1.078 1.00 93.94 177 LEU A O 1
ATOM 1427 N N . GLU A 1 178 ? 12.351 -4.217 -0.921 1.00 94.50 178 GLU A N 1
ATOM 1428 C CA . GLU A 1 178 ? 12.644 -4.261 -2.350 1.00 94.50 178 GLU A CA 1
ATOM 1429 C C . GLU A 1 178 ? 11.928 -5.445 -3.007 1.00 94.50 178 GLU A C 1
ATOM 1431 O O . GLU A 1 178 ? 11.869 -6.543 -2.452 1.00 94.50 178 GLU A O 1
ATOM 1436 N N . PHE A 1 179 ? 11.420 -5.241 -4.219 1.00 93.38 179 PHE A N 1
ATOM 1437 C CA . PHE A 1 179 ? 10.791 -6.287 -5.016 1.00 93.38 179 PHE A CA 1
ATOM 1438 C C . PHE A 1 179 ? 11.244 -6.222 -6.474 1.00 93.38 179 PHE A C 1
ATOM 1440 O O . PHE A 1 179 ? 11.758 -5.210 -6.957 1.00 93.38 179 PHE A O 1
ATOM 1447 N N . THR A 1 180 ? 11.058 -7.332 -7.184 1.00 92.88 180 THR A N 1
ATOM 1448 C CA . THR A 1 180 ? 11.362 -7.449 -8.611 1.00 92.88 180 THR A CA 1
ATOM 1449 C C . THR A 1 180 ? 10.217 -8.175 -9.308 1.00 92.88 180 THR A C 1
ATOM 1451 O O . THR A 1 180 ? 9.823 -9.243 -8.853 1.00 92.88 180 THR A O 1
ATOM 1454 N N . ILE A 1 181 ? 9.714 -7.618 -10.412 1.00 90.75 181 ILE A N 1
ATOM 1455 C CA . ILE A 1 181 ? 8.693 -8.241 -11.266 1.00 90.75 181 ILE A CA 1
ATOM 1456 C C . ILE A 1 181 ? 9.326 -8.575 -12.617 1.00 90.75 181 ILE A C 1
ATOM 1458 O O . ILE A 1 181 ? 9.913 -7.709 -13.276 1.00 90.75 181 ILE A O 1
ATOM 1462 N N . GLY A 1 182 ? 9.249 -9.842 -13.013 1.00 90.19 182 GLY A N 1
ATOM 1463 C CA . GLY A 1 182 ? 9.936 -10.391 -14.176 1.00 90.19 182 GLY A CA 1
ATOM 1464 C C . GLY A 1 182 ? 9.176 -10.229 -15.485 1.00 90.19 182 GLY A C 1
ATOM 1465 O O . GLY A 1 182 ? 9.806 -10.078 -16.532 1.00 90.19 182 GLY A O 1
ATOM 1466 N N . GLN A 1 183 ? 7.843 -10.241 -15.444 1.00 88.06 183 GLN A N 1
ATOM 1467 C CA . GLN A 1 183 ? 7.010 -10.263 -16.649 1.00 88.06 183 GLN A CA 1
ATOM 1468 C C . GLN A 1 183 ? 5.740 -9.409 -16.541 1.00 88.06 183 GLN A C 1
ATOM 1470 O O . GLN A 1 183 ? 5.255 -9.090 -15.462 1.00 88.06 183 GLN A O 1
ATOM 1475 N N . VAL A 1 184 ? 5.186 -9.024 -17.693 1.00 88.00 184 VAL A N 1
ATOM 1476 C CA . VAL A 1 184 ? 3.888 -8.329 -17.755 1.00 88.00 184 VAL A CA 1
ATOM 1477 C C . VAL A 1 184 ? 2.777 -9.298 -17.345 1.00 88.00 184 VAL A C 1
ATOM 1479 O O . VAL A 1 184 ? 2.801 -10.458 -17.754 1.00 88.00 184 VAL A O 1
ATOM 1482 N N . GLY A 1 185 ? 1.813 -8.826 -16.552 1.00 83.38 185 GLY A N 1
ATOM 1483 C CA . GLY A 1 185 ? 0.737 -9.659 -16.002 1.00 83.38 185 GLY A CA 1
ATOM 1484 C C . GLY A 1 185 ? 1.157 -10.559 -14.833 1.00 83.38 185 GLY A C 1
ATOM 1485 O O . GLY A 1 185 ? 0.343 -11.334 -14.337 1.00 83.38 185 GLY A O 1
ATOM 1486 N N . GLU A 1 186 ? 2.411 -10.481 -14.377 1.00 83.88 186 GLU A N 1
ATOM 1487 C CA . GLU A 1 186 ? 2.807 -11.073 -13.101 1.00 83.88 186 GLU A CA 1
ATOM 1488 C C . GLU A 1 186 ? 2.252 -10.246 -11.942 1.00 83.88 186 GLU A C 1
ATOM 1490 O O . GLU A 1 186 ? 2.492 -9.043 -11.856 1.00 83.88 186 GLU A O 1
ATOM 1495 N N . GLU A 1 187 ? 1.520 -10.922 -11.059 1.00 87.62 187 GLU A N 1
ATOM 1496 C CA . GLU A 1 187 ? 1.043 -10.396 -9.784 1.00 87.62 187 GLU A CA 1
ATOM 1497 C C . GLU A 1 187 ? 1.966 -10.905 -8.667 1.00 87.62 187 GLU A C 1
ATOM 1499 O O . GLU A 1 187 ? 2.272 -12.100 -8.611 1.00 87.62 187 GLU A O 1
ATOM 1504 N N . CYS A 1 188 ? 2.390 -10.023 -7.761 1.00 89.19 188 CYS A N 1
ATOM 1505 C CA . CYS A 1 188 ? 3.140 -10.394 -6.559 1.00 89.19 188 CYS A CA 1
ATOM 1506 C C . CYS A 1 188 ? 2.498 -9.759 -5.318 1.00 89.19 188 CYS A C 1
ATOM 1508 O O . CYS A 1 188 ? 2.202 -8.562 -5.289 1.00 89.19 188 CYS A O 1
ATOM 1510 N N . SER A 1 189 ? 2.336 -10.560 -4.263 1.00 93.00 189 SER A N 1
ATOM 1511 C CA . SER A 1 189 ? 1.979 -10.069 -2.930 1.00 93.00 189 SER A CA 1
ATOM 1512 C C . SER A 1 189 ? 3.246 -9.617 -2.207 1.00 93.00 189 SER A C 1
ATOM 1514 O O . SER A 1 189 ? 4.154 -10.409 -1.962 1.00 93.00 189 SER A O 1
ATOM 1516 N N . LEU A 1 190 ? 3.326 -8.325 -1.901 1.00 93.81 190 LEU A N 1
ATOM 1517 C CA . LEU A 1 190 ? 4.515 -7.696 -1.335 1.00 93.81 190 LEU A CA 1
ATOM 1518 C C . LEU A 1 190 ? 4.540 -7.777 0.191 1.00 93.81 190 LEU A C 1
ATOM 1520 O O . LEU A 1 190 ? 5.581 -8.069 0.777 1.00 93.81 190 LEU A O 1
ATOM 1524 N N . ALA A 1 191 ? 3.404 -7.519 0.837 1.00 93.94 191 ALA A N 1
ATOM 1525 C CA . ALA A 1 191 ? 3.297 -7.571 2.288 1.00 93.94 191 ALA A CA 1
ATOM 1526 C C . ALA A 1 191 ? 1.879 -7.904 2.755 1.00 93.94 191 ALA A C 1
ATOM 1528 O O . ALA A 1 191 ? 0.899 -7.516 2.119 1.00 93.94 191 ALA A O 1
ATOM 1529 N N . GLN A 1 192 ? 1.783 -8.564 3.904 1.00 93.69 192 GLN A N 1
ATOM 1530 C CA . GLN A 1 192 ? 0.558 -8.756 4.663 1.00 93.69 192 GLN A CA 1
ATOM 1531 C C . GLN A 1 192 ? 0.682 -7.996 5.977 1.00 93.69 192 GLN A C 1
ATOM 1533 O O . GLN A 1 192 ? 1.652 -8.167 6.711 1.00 93.69 192 GLN A O 1
ATOM 1538 N N . ILE A 1 193 ? -0.311 -7.171 6.286 1.00 91.94 193 ILE A N 1
ATOM 1539 C CA . ILE A 1 193 ? -0.352 -6.371 7.509 1.00 91.94 193 ILE A CA 1
ATOM 1540 C C . ILE A 1 193 ? -1.664 -6.654 8.219 1.00 91.94 193 ILE A C 1
ATOM 1542 O O . ILE A 1 193 ? -2.719 -6.746 7.586 1.00 91.94 193 ILE A O 1
ATOM 1546 N N . VAL A 1 194 ? -1.592 -6.796 9.539 1.00 91.31 194 VAL A N 1
ATOM 1547 C CA . VAL A 1 194 ? -2.734 -7.156 10.374 1.00 91.31 194 VAL A CA 1
ATOM 1548 C C . VAL A 1 194 ? -2.994 -6.055 11.394 1.00 91.31 194 VAL A C 1
ATOM 1550 O O . VAL A 1 194 ? -2.068 -5.521 12.001 1.00 91.31 194 VAL A O 1
ATOM 1553 N N . TRP A 1 195 ? -4.268 -5.731 11.579 1.00 89.44 195 TRP A N 1
ATOM 1554 C CA . TRP A 1 195 ? -4.783 -4.894 12.651 1.00 89.44 195 TRP A CA 1
ATOM 1555 C C . TRP A 1 195 ? -5.478 -5.766 13.684 1.00 89.44 195 TRP A C 1
ATOM 1557 O O . TRP A 1 195 ? -6.217 -6.684 13.326 1.00 89.44 195 TRP A O 1
ATOM 1567 N N . ASP A 1 196 ? -5.282 -5.444 14.955 1.00 87.06 196 ASP A N 1
ATOM 1568 C CA . ASP A 1 196 ? -5.910 -6.145 16.069 1.00 87.06 196 ASP A CA 1
ATOM 1569 C C . ASP A 1 196 ? -7.348 -5.662 16.357 1.00 87.06 196 ASP A C 1
ATOM 1571 O O . ASP A 1 196 ? -7.969 -4.894 15.610 1.00 87.06 196 ASP A O 1
ATOM 1575 N N . GLU A 1 197 ? -7.907 -6.119 17.477 1.00 87.25 197 GLU A N 1
ATOM 1576 C CA . GLU A 1 197 ? -9.240 -5.732 17.946 1.00 87.25 197 GLU A CA 1
ATOM 1577 C C . GLU A 1 197 ? -9.351 -4.268 18.399 1.00 87.25 197 GLU A C 1
ATOM 1579 O O . GLU A 1 197 ? -10.463 -3.737 18.520 1.00 87.25 197 GLU A O 1
ATOM 1584 N N . LYS A 1 198 ? -8.216 -3.615 18.658 1.00 85.31 198 LYS A N 1
ATOM 1585 C CA . LYS A 1 198 ? -8.103 -2.210 19.063 1.00 85.31 198 LYS A CA 1
ATOM 1586 C C . LYS A 1 198 ? -7.841 -1.288 17.875 1.00 85.31 198 LYS A C 1
ATOM 1588 O O . LYS A 1 198 ? -7.828 -0.076 18.057 1.00 85.31 198 LYS A O 1
ATOM 1593 N N . SER A 1 199 ? -7.759 -1.840 16.660 1.00 81.44 199 SER A N 1
ATOM 1594 C CA . SER A 1 199 ? -7.378 -1.114 15.441 1.00 81.44 199 SER A CA 1
ATOM 1595 C C . SER A 1 199 ? -5.922 -0.634 15.457 1.00 81.44 199 SER A C 1
ATOM 1597 O O . SER A 1 199 ? -5.586 0.334 14.770 1.00 81.44 199 SER A O 1
ATOM 1599 N N . ASP A 1 200 ? -5.057 -1.333 16.191 1.00 83.88 200 ASP A N 1
ATOM 1600 C CA . ASP A 1 200 ? -3.615 -1.126 16.179 1.00 83.88 200 ASP A CA 1
ATOM 1601 C C . ASP A 1 200 ? -2.938 -2.117 15.227 1.00 83.88 200 ASP A C 1
ATOM 1603 O O . ASP A 1 200 ? -3.357 -3.267 15.093 1.00 83.88 200 ASP A O 1
ATOM 1607 N N . VAL A 1 201 ? -1.880 -1.665 14.548 1.00 85.44 201 VAL A N 1
ATOM 1608 C CA . VAL A 1 201 ? -1.086 -2.526 13.660 1.00 85.44 201 VAL A CA 1
ATOM 1609 C C . VAL A 1 201 ? -0.274 -3.511 14.499 1.00 85.44 201 VAL A C 1
ATOM 1611 O O . VAL A 1 201 ? 0.507 -3.111 15.365 1.00 85.44 201 VAL A O 1
ATOM 1614 N N . LEU A 1 202 ? -0.404 -4.798 14.190 1.00 85.88 202 LEU A N 1
ATOM 1615 C CA . LEU A 1 202 ? 0.405 -5.871 14.753 1.00 85.88 202 LEU A CA 1
ATOM 1616 C C . LEU A 1 202 ? 1.725 -5.976 13.980 1.00 85.88 202 LEU A C 1
ATOM 1618 O O . LEU A 1 202 ? 1.813 -6.614 12.934 1.00 85.88 202 LEU A O 1
ATOM 1622 N N . PHE A 1 203 ? 2.768 -5.318 14.487 1.00 82.00 203 PHE A N 1
ATOM 1623 C CA . PHE A 1 203 ? 4.075 -5.272 13.817 1.00 82.00 203 PHE A CA 1
ATOM 1624 C C . PHE A 1 203 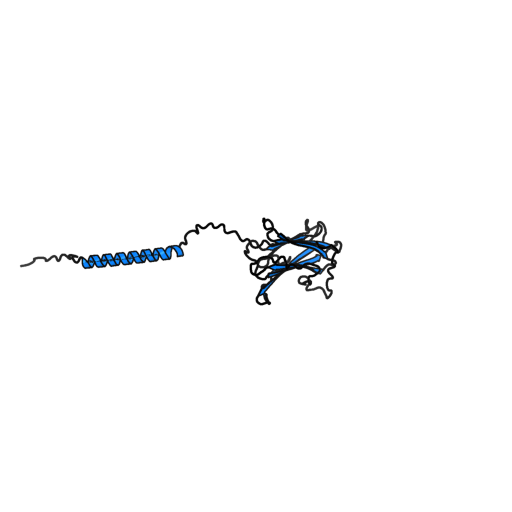? 4.757 -6.643 13.718 1.00 82.00 203 PHE A C 1
ATOM 1626 O O . PHE A 1 203 ? 5.445 -6.903 12.737 1.00 82.00 203 PHE A O 1
ATOM 1633 N N . ASP A 1 204 ? 4.535 -7.521 14.697 1.00 79.94 204 ASP A N 1
ATOM 1634 C CA . ASP A 1 204 ? 5.178 -8.841 14.756 1.00 79.94 204 ASP A CA 1
ATOM 1635 C C . ASP A 1 204 ? 4.496 -9.881 13.848 1.00 79.94 204 ASP A C 1
ATOM 1637 O O . ASP A 1 204 ? 4.987 -10.996 13.706 1.00 79.94 204 ASP A O 1
ATOM 1641 N N . SER A 1 205 ? 3.364 -9.531 13.227 1.00 79.00 205 SER A N 1
ATOM 1642 C CA . SER A 1 205 ? 2.623 -10.396 12.298 1.00 79.00 205 SER A CA 1
ATOM 1643 C C . SER A 1 205 ? 2.716 -9.922 10.846 1.00 79.00 205 SER A C 1
ATOM 1645 O O . SER A 1 205 ? 1.857 -10.259 10.028 1.00 79.00 205 SER A O 1
ATOM 1647 N N . VAL A 1 206 ? 3.696 -9.071 10.539 1.00 85.31 206 VAL A N 1
ATOM 1648 C CA . VAL A 1 206 ? 3.951 -8.621 9.173 1.00 85.31 206 VAL A CA 1
ATOM 1649 C C . VAL A 1 206 ? 4.679 -9.733 8.437 1.00 85.31 206 VAL A C 1
ATOM 1651 O O . VAL A 1 206 ? 5.809 -10.085 8.768 1.00 85.31 206 VAL A O 1
ATOM 1654 N N . GLU A 1 207 ? 4.029 -10.269 7.416 1.00 87.38 207 GLU A N 1
ATOM 1655 C CA . GLU A 1 207 ? 4.660 -11.182 6.471 1.00 87.38 207 GLU A CA 1
ATOM 1656 C C . GLU A 1 207 ? 5.010 -10.405 5.206 1.00 87.38 207 GLU A C 1
ATOM 1658 O O . GLU A 1 207 ? 4.291 -9.485 4.807 1.00 87.38 207 GLU A O 1
ATOM 1663 N N . THR A 1 208 ? 6.123 -10.753 4.571 1.00 86.94 208 THR A N 1
ATOM 1664 C CA . THR A 1 208 ? 6.621 -10.052 3.389 1.00 86.94 208 THR A CA 1
ATOM 1665 C C . THR A 1 208 ? 7.027 -11.024 2.294 1.00 86.94 208 THR A C 1
ATOM 1667 O O . THR A 1 208 ? 7.317 -12.204 2.517 1.00 86.94 208 THR A O 1
ATOM 1670 N N . TYR A 1 209 ? 7.060 -10.499 1.075 1.00 82.38 209 TYR A N 1
ATOM 1671 C CA . TYR A 1 209 ? 7.720 -11.123 -0.058 1.00 82.38 209 TYR A CA 1
ATOM 1672 C C . TYR A 1 209 ? 9.140 -11.599 0.305 1.00 82.38 209 TYR A C 1
ATOM 1674 O O . TYR A 1 209 ? 9.857 -10.891 1.017 1.00 82.38 209 TYR A O 1
ATOM 1682 N N . PRO A 1 210 ? 9.590 -12.758 -0.211 1.00 76.88 210 PRO A N 1
ATOM 1683 C CA . PRO A 1 210 ? 8.916 -13.632 -1.181 1.00 76.88 210 PRO A CA 1
ATOM 1684 C C . PRO A 1 210 ? 8.019 -14.704 -0.538 1.00 76.88 210 PRO A C 1
ATOM 1686 O O . PRO A 1 210 ? 7.530 -15.586 -1.234 1.00 76.88 210 PRO A O 1
ATOM 1689 N N . ASN A 1 211 ? 7.830 -14.676 0.784 1.00 75.56 211 ASN A N 1
ATOM 1690 C CA . ASN A 1 211 ? 7.223 -15.788 1.525 1.00 75.56 211 ASN A CA 1
ATOM 1691 C C . ASN A 1 211 ? 5.685 -15.771 1.514 1.00 75.56 211 ASN A C 1
ATOM 1693 O O . ASN A 1 211 ? 5.057 -16.666 2.076 1.00 75.56 211 ASN A O 1
ATOM 1697 N N . LEU A 1 212 ? 5.080 -14.766 0.878 1.00 77.94 212 LEU A N 1
ATOM 1698 C CA . LEU A 1 212 ? 3.635 -14.614 0.775 1.00 77.94 212 LEU A CA 1
ATOM 1699 C C . LEU A 1 212 ? 3.068 -15.338 -0.452 1.00 77.94 212 LEU A C 1
ATOM 1701 O O . LEU A 1 212 ? 3.603 -15.185 -1.552 1.00 77.94 212 LEU A O 1
ATOM 1705 N N . PRO A 1 213 ? 1.943 -16.061 -0.315 1.00 72.31 213 PRO A N 1
ATOM 1706 C CA . PRO A 1 213 ? 1.228 -16.583 -1.469 1.00 72.31 213 PRO A CA 1
ATOM 1707 C C . PRO A 1 213 ? 0.620 -15.430 -2.281 1.00 72.31 213 PRO A C 1
ATOM 1709 O O . PRO A 1 213 ? -0.124 -14.610 -1.745 1.00 72.31 213 PRO A O 1
ATOM 1712 N N . THR A 1 214 ? 0.898 -15.394 -3.586 1.00 70.25 214 THR A N 1
ATOM 1713 C CA . THR A 1 214 ? 0.332 -14.392 -4.499 1.00 70.25 214 THR A CA 1
ATOM 1714 C C . THR A 1 214 ? -1.190 -14.497 -4.572 1.00 70.25 214 THR A C 1
ATOM 1716 O O . THR A 1 214 ? -1.734 -15.528 -4.981 1.00 70.25 214 THR A O 1
ATOM 1719 N N . GLN A 1 215 ? -1.884 -13.396 -4.281 1.00 67.25 215 GLN A N 1
ATOM 1720 C CA . GLN A 1 215 ? -3.317 -13.275 -4.536 1.00 67.25 215 GLN A CA 1
ATOM 1721 C C . GLN A 1 215 ? -3.586 -12.651 -5.912 1.00 67.25 215 GLN A C 1
ATOM 1723 O O . GLN A 1 215 ? -3.316 -11.469 -6.125 1.00 67.25 215 GLN A O 1
ATOM 1728 N N . ARG A 1 216 ? -4.173 -13.438 -6.827 1.00 64.50 216 ARG A N 1
ATOM 1729 C CA . ARG A 1 216 ? -4.558 -12.962 -8.163 1.00 64.50 216 ARG A CA 1
ATOM 1730 C C . ARG A 1 216 ? -5.926 -12.305 -8.173 1.00 64.50 216 ARG A C 1
ATOM 1732 O O . ARG A 1 216 ? -6.916 -12.951 -7.827 1.00 64.50 216 ARG A O 1
ATOM 1739 N N . ILE A 1 217 ? -5.992 -11.048 -8.582 1.00 59.88 217 ILE A N 1
ATOM 1740 C CA . ILE A 1 217 ? -7.232 -10.267 -8.638 1.00 59.88 217 ILE A CA 1
ATOM 1741 C C . ILE A 1 217 ? -7.288 -9.405 -9.896 1.00 59.88 217 ILE A C 1
ATOM 1743 O O . ILE A 1 217 ? -8.379 -9.177 -10.415 1.00 59.88 217 ILE A O 1
ATOM 1747 N N . ALA A 1 218 ? -6.145 -8.953 -10.410 1.00 53.75 218 ALA A N 1
ATOM 1748 C CA . ALA A 1 218 ? -6.117 -8.079 -11.577 1.00 53.75 218 ALA A CA 1
ATOM 1749 C C . ALA A 1 218 ? -6.157 -8.850 -12.905 1.00 53.75 218 ALA A C 1
ATOM 1751 O O . ALA A 1 218 ? -6.769 -8.391 -13.869 1.00 53.75 218 ALA A O 1
ATOM 1752 N N . THR A 1 219 ? -5.574 -10.048 -12.950 1.00 53.31 219 THR A N 1
ATOM 1753 C CA . THR A 1 219 ? -5.372 -10.826 -14.182 1.00 53.31 219 THR A CA 1
ATOM 1754 C C . THR A 1 219 ? -6.412 -11.932 -14.362 1.00 53.31 219 THR A C 1
ATOM 1756 O O . THR A 1 219 ? -6.105 -13.007 -14.882 1.00 53.31 219 THR A O 1
ATOM 1759 N N . VAL A 1 220 ? -7.664 -11.710 -13.946 1.00 40.69 220 VAL A N 1
ATOM 1760 C CA . VAL A 1 220 ? -8.770 -12.648 -14.219 1.00 40.69 220 VAL A CA 1
ATOM 1761 C C . VAL A 1 220 ? -9.083 -12.605 -15.726 1.00 40.69 220 VAL A C 1
ATOM 1763 O O . VAL A 1 220 ? -10.003 -11.930 -16.174 1.00 40.69 220 VAL A O 1
ATOM 1766 N N . GLY A 1 221 ? -8.231 -13.262 -16.520 1.00 40.72 221 GLY A N 1
ATOM 1767 C CA . GLY A 1 221 ? -8.231 -13.241 -17.984 1.00 40.72 221 GLY A CA 1
ATOM 1768 C C . GLY A 1 221 ? -6.961 -13.779 -18.668 1.00 40.72 221 GLY A C 1
ATOM 1769 O O . GLY A 1 221 ? -7.035 -14.080 -19.856 1.00 40.72 221 GLY A O 1
ATOM 1770 N N . ALA A 1 222 ? -5.822 -13.953 -17.976 1.00 36.19 222 ALA A N 1
ATOM 1771 C CA . ALA A 1 222 ? -4.618 -14.548 -18.582 1.00 36.19 222 ALA A CA 1
ATOM 1772 C C . ALA A 1 222 ? -4.297 -15.931 -17.990 1.00 36.19 222 ALA A C 1
ATOM 1774 O O . ALA A 1 222 ? -4.224 -16.113 -16.776 1.00 36.19 222 ALA A O 1
ATOM 1775 N N . ALA A 1 223 ? -4.132 -16.901 -18.886 1.00 35.34 223 ALA A N 1
ATOM 1776 C CA . ALA A 1 223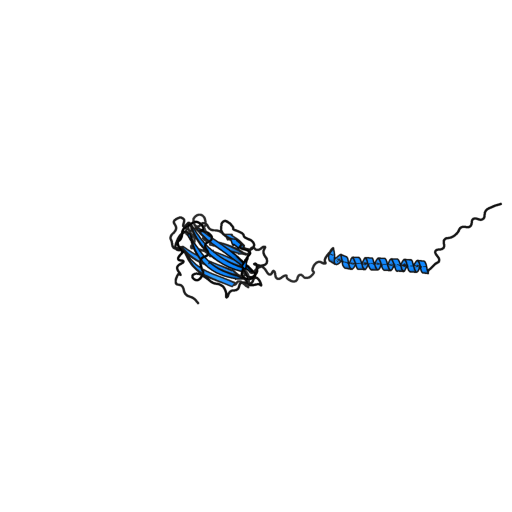 ? -4.007 -18.329 -18.628 1.00 35.34 223 ALA A CA 1
ATOM 1777 C C . ALA A 1 223 ? -2.862 -18.741 -17.669 1.00 35.34 223 ALA A C 1
ATOM 1779 O O . ALA A 1 223 ? -1.735 -18.260 -17.766 1.00 35.34 223 ALA A O 1
ATOM 1780 N N . ASP A 1 224 ? -3.190 -19.675 -16.771 1.00 37.59 224 ASP A N 1
ATOM 1781 C CA . ASP A 1 224 ? -2.478 -20.897 -16.340 1.00 37.59 224 ASP A CA 1
ATOM 1782 C C . ASP A 1 224 ? -0.961 -20.945 -16.067 1.00 37.59 224 ASP A C 1
ATOM 1784 O O . ASP A 1 224 ? -0.441 -22.035 -15.848 1.00 37.59 224 ASP A O 1
ATOM 1788 N N . ASN A 1 225 ? -0.240 -19.830 -15.937 1.00 36.59 225 ASN A N 1
ATOM 1789 C CA . ASN A 1 225 ? 1.143 -19.874 -15.431 1.00 36.59 225 ASN A CA 1
ATOM 1790 C C . ASN A 1 225 ? 1.269 -19.216 -14.047 1.00 36.59 225 ASN A C 1
ATOM 1792 O O . ASN A 1 225 ? 0.913 -18.041 -13.918 1.00 36.59 225 ASN A O 1
ATOM 1796 N N . PRO A 1 226 ? 1.728 -19.919 -12.986 1.00 38.56 226 PRO A N 1
ATOM 1797 C CA . PRO A 1 226 ? 2.101 -19.301 -11.710 1.00 38.56 226 PRO A CA 1
ATOM 1798 C C . PRO A 1 226 ? 3.216 -18.269 -11.924 1.00 38.56 226 PRO A C 1
ATOM 1800 O O . PRO A 1 226 ? 4.243 -18.628 -12.499 1.00 38.56 226 PRO A O 1
ATOM 1803 N N . PRO A 1 227 ? 3.048 -17.001 -11.500 1.00 43.50 227 PRO A N 1
ATOM 1804 C CA . PRO A 1 227 ? 4.158 -16.064 -11.491 1.00 43.50 227 PRO A CA 1
ATOM 1805 C C . PRO A 1 227 ? 5.229 -16.550 -10.514 1.00 43.50 227 PRO A C 1
ATOM 1807 O O . PRO A 1 227 ? 4.959 -16.785 -9.335 1.00 43.50 227 PRO A O 1
ATOM 1810 N N . THR A 1 228 ? 6.445 -16.732 -11.018 1.00 39.91 228 THR A N 1
ATOM 1811 C CA . THR A 1 228 ? 7.639 -16.948 -10.203 1.00 39.91 228 THR A CA 1
ATOM 1812 C C . THR A 1 228 ? 8.233 -15.601 -9.832 1.00 39.91 228 THR A C 1
ATOM 1814 O O . THR A 1 228 ? 9.175 -15.125 -10.461 1.00 39.91 228 THR A O 1
ATOM 1817 N N . CYS A 1 229 ? 7.706 -15.039 -8.757 1.00 45.75 229 CYS A N 1
ATOM 1818 C CA . CYS A 1 229 ? 8.307 -13.933 -8.041 1.00 45.75 229 CYS A CA 1
ATOM 1819 C C . CYS A 1 229 ? 9.688 -14.381 -7.495 1.00 45.75 229 CYS A C 1
ATOM 1821 O O . CYS A 1 229 ? 9.777 -15.092 -6.491 1.00 45.75 229 CYS A O 1
ATOM 1823 N N . THR A 1 230 ? 10.789 -14.057 -8.184 1.00 44.84 230 THR A N 1
ATOM 1824 C CA . THR A 1 230 ? 12.140 -14.473 -7.755 1.00 44.84 230 THR A CA 1
ATOM 1825 C C . THR A 1 230 ? 12.664 -13.622 -6.592 1.00 44.84 230 THR A C 1
ATOM 1827 O O . THR A 1 230 ? 12.714 -12.394 -6.712 1.00 44.84 230 THR A O 1
ATOM 1830 N N . PRO A 1 231 ? 13.140 -14.228 -5.488 1.00 42.97 231 PRO A N 1
ATOM 1831 C CA . PRO A 1 231 ? 13.824 -13.495 -4.431 1.00 42.97 231 PRO A CA 1
ATOM 1832 C C . PRO A 1 231 ? 15.117 -12.870 -4.968 1.00 42.97 231 PRO A C 1
ATOM 1834 O O . PRO A 1 231 ? 16.042 -13.581 -5.370 1.00 42.97 231 PRO A O 1
ATOM 1837 N N . THR A 1 232 ? 15.225 -11.543 -4.948 1.00 43.91 232 THR A N 1
ATOM 1838 C CA . THR A 1 232 ? 16.528 -10.881 -5.042 1.00 43.91 232 THR A CA 1
ATOM 1839 C C . THR A 1 232 ? 17.280 -11.118 -3.736 1.00 43.91 232 THR A C 1
ATOM 1841 O O . THR A 1 232 ? 16.809 -10.761 -2.661 1.00 43.91 232 THR A O 1
ATOM 1844 N N . LYS A 1 233 ? 18.450 -11.760 -3.821 1.00 33.09 233 LYS A N 1
ATOM 1845 C CA . LYS A 1 233 ? 19.378 -11.929 -2.695 1.00 33.09 233 LYS A CA 1
ATOM 1846 C C . LYS A 1 233 ? 19.715 -10.560 -2.084 1.00 33.09 233 LYS A C 1
ATOM 1848 O O . LYS A 1 233 ? 20.388 -9.767 -2.734 1.00 33.09 233 LYS A O 1
ATOM 1853 N N . GLY A 1 234 ? 19.316 -10.330 -0.837 1.00 27.41 234 GLY A N 1
ATOM 1854 C CA . GLY A 1 234 ? 19.731 -9.183 -0.028 1.00 27.41 234 GLY A CA 1
ATOM 1855 C C . GLY A 1 234 ? 19.257 -9.369 1.409 1.00 27.41 234 GLY A C 1
ATOM 1856 O O . GLY A 1 234 ? 18.063 -9.447 1.656 1.00 27.41 234 GLY A O 1
ATOM 1857 N N . CYS A 1 235 ? 20.204 -9.574 2.316 1.00 26.91 235 CYS A N 1
ATOM 1858 C CA . CYS A 1 235 ? 20.026 -10.182 3.628 1.00 26.91 235 CYS A CA 1
ATOM 1859 C C . CYS A 1 235 ? 19.277 -9.339 4.666 1.00 26.91 235 CYS A C 1
ATOM 1861 O O . CYS A 1 235 ? 19.282 -8.113 4.644 1.00 26.91 235 CYS A O 1
ATOM 1863 N N . ALA A 1 236 ? 18.751 -10.084 5.637 1.00 25.62 236 ALA A N 1
ATOM 1864 C CA . ALA A 1 236 ? 18.395 -9.663 6.978 1.00 25.62 236 ALA A CA 1
ATOM 1865 C C . ALA A 1 236 ? 19.477 -8.827 7.682 1.00 25.62 236 ALA A C 1
ATOM 1867 O O . ALA A 1 236 ? 20.668 -9.142 7.593 1.00 25.62 236 ALA A O 1
ATOM 1868 N N . SER A 1 237 ? 19.005 -7.870 8.480 1.00 32.25 237 SER A N 1
ATOM 1869 C CA . SER A 1 237 ? 19.484 -7.554 9.833 1.00 32.25 237 SER A CA 1
ATOM 1870 C C . SER A 1 237 ? 18.439 -6.706 10.542 1.00 32.25 237 SER A C 1
ATOM 1872 O O . SER A 1 237 ? 18.088 -5.657 9.954 1.00 32.25 237 SER A O 1
#